Protein AF-M2W306-F1 (afdb_monomer)

Sequence (276 aa):
MESARVFVGLKPPEAVSQLIVRYQKNLQEAILDRGSSINLLGGKQSSFVRWTAQDSLHLTLHFIGSVSREVLDSLRWKFREKVYQIKPFKVTLGSMGFLPKNRKNMRVVYLSVLDPEKNLDSLAARIRSCVLEQFGLANESAVVVDSDISSSAVSQADIKQSEVLPSLDQQTALSERKQENVSFYETLDKLKKSHPFLKGSDSPFLPHITLGRLERTAKREERDYLASVISKTSLLNEPSLHIGNTIEWEVKSFVFYESVQEDGHSQYKILEEFYF

Secondary structure (DSSP, 8-state):
--EEEEEEEEPPPHHHHHHHHHHHHHHHHHHHHHHTTT-SS------SEEEPPGGG--EEEEEEEEEEHHHHHHHHHHHHHHHTTPPPEEEEEEEEEEESSSGGG--EEEEEEE-TT-HHHHHHHHHHHHHHHHTT---TT--------------S-------PPP---HHHHHHHHHHHHHHHHHHHHHHHHH-TTB---SSPP--EEEEEEE-TT--HHHHHHHHHHHHHHHHS--TTT---S--EEEE-EEEEEEEEEETTEEEEEEEEEEE-

Mean predicted aligned error: 12.02 Å

Foldseek 3Di:
DDKFFKFKWFQDPLVVLVLLVLLLVVLVCVLVVVCVVVPPDDDDPDDLKDFQDSQRWTWTLFGFFIDDPVLVVQLVVLLQVLLPPQDKDKKFWAAWDFPPNPLQPTWFIWIFIDDPPCSSVVVSLSSLQSSCVSLVRHDPPPPPPPPDPDDDDDDDDDDDDDDDDDDPPVVVVVVVSVVSVVVSLVSVVVVCVVVVRTDDDPDDDTGIITGITGHPPDDSCSSVVSNVSSVCLRVPPPVSNDSPRPDMDIGFWMFMWTFDQDPNDTDTDTPDIHGD

InterPro domains:
  IPR004175 RNA 2',3'-cyclic phosphodiesterase [MF_01940] (4-276)
  IPR004175 RNA 2',3'-cyclic phosphodiesterase [PTHR35561] (3-139)
  IPR009097 Cyclic phosphodiesterase [SSF55144] (5-133)
  IPR009097 Cyclic phosphodiesterase [SSF55144] (198-276)
  IPR014051 Phosphoesterase, HXTX [PF02834] (46-110)

Structure (mmCIF, N/CA/C/O backbone):
data_AF-M2W306-F1
#
_entry.id   AF-M2W306-F1
#
loop_
_atom_site.group_PDB
_atom_site.id
_atom_site.type_symbol
_atom_site.label_atom_id
_atom_site.label_alt_id
_atom_site.label_comp_id
_atom_site.label_asym_id
_atom_site.label_entity_id
_atom_site.label_seq_id
_atom_site.pdbx_PDB_ins_code
_atom_site.Cartn_x
_atom_site.Cartn_y
_atom_site.Cartn_z
_atom_site.occupancy
_atom_site.B_iso_or_equiv
_atom_site.auth_seq_id
_atom_site.auth_comp_id
_atom_site.auth_asym_id
_atom_site.auth_atom_id
_atom_site.pdbx_PDB_model_num
ATOM 1 N N . MET A 1 1 ? -7.239 -23.394 15.950 1.00 59.16 1 MET A N 1
ATOM 2 C CA . MET A 1 1 ? -8.097 -22.215 15.713 1.00 59.16 1 MET A CA 1
ATOM 3 C C . MET A 1 1 ? -7.823 -21.705 14.319 1.00 59.16 1 MET A C 1
ATOM 5 O O . MET A 1 1 ? -6.672 -21.726 13.897 1.00 59.16 1 MET A O 1
ATOM 9 N N . GLU A 1 2 ? -8.868 -21.315 13.602 1.00 80.12 2 GLU A N 1
ATOM 10 C CA . GLU A 1 2 ? -8.725 -20.689 12.293 1.00 80.12 2 GLU A CA 1
ATOM 11 C C . GLU A 1 2 ? -8.007 -19.339 12.451 1.00 80.12 2 GLU A C 1
ATOM 13 O O . GLU A 1 2 ? -8.300 -18.581 13.377 1.00 80.12 2 GLU A O 1
ATOM 18 N N . SER A 1 3 ? -7.029 -19.061 11.588 1.00 85.62 3 SER A N 1
ATOM 19 C CA . SER A 1 3 ? -6.250 -17.821 11.634 1.00 85.62 3 SER A CA 1
ATOM 20 C C . SER A 1 3 ? -6.252 -17.147 10.272 1.00 85.62 3 SER A C 1
ATOM 22 O O . SER A 1 3 ? -6.135 -17.823 9.251 1.00 85.62 3 SER A O 1
ATOM 24 N N . ALA A 1 4 ? -6.354 -15.823 10.267 1.00 89.44 4 ALA A N 1
ATOM 25 C CA . ALA A 1 4 ? -6.386 -15.004 9.066 1.00 89.44 4 ALA A CA 1
ATOM 26 C C . ALA A 1 4 ? -5.149 -14.114 9.006 1.00 89.44 4 ALA A C 1
ATOM 28 O O . ALA A 1 4 ? -4.786 -13.469 9.992 1.00 89.44 4 ALA A O 1
ATOM 29 N N . ARG A 1 5 ? -4.503 -14.048 7.839 1.00 93.06 5 ARG A N 1
ATOM 30 C CA . ARG A 1 5 ? -3.389 -13.124 7.600 1.00 93.06 5 ARG A CA 1
ATOM 31 C C . ARG A 1 5 ? -3.951 -11.779 7.191 1.00 93.06 5 ARG A C 1
ATOM 33 O O . ARG A 1 5 ? -4.478 -11.668 6.092 1.00 93.06 5 ARG A O 1
ATOM 40 N N . VAL A 1 6 ? -3.815 -10.761 8.028 1.00 95.38 6 VAL A N 1
ATOM 41 C CA . VAL A 1 6 ? -4.508 -9.488 7.810 1.00 95.38 6 VAL A CA 1
ATOM 42 C C . VAL A 1 6 ? -3.590 -8.276 7.808 1.00 95.38 6 VAL A C 1
ATOM 44 O O . VAL A 1 6 ? -2.475 -8.288 8.345 1.00 95.38 6 VAL A O 1
ATOM 47 N N . PHE A 1 7 ? -4.061 -7.223 7.148 1.00 95.75 7 PHE A N 1
ATOM 48 C CA . PHE A 1 7 ? -3.394 -5.930 7.057 1.00 95.75 7 PHE A CA 1
ATOM 49 C C . PHE A 1 7 ? -4.411 -4.820 6.793 1.00 95.75 7 PHE A C 1
ATOM 51 O O . PHE A 1 7 ? -5.518 -5.078 6.325 1.00 95.75 7 PHE A O 1
ATOM 58 N N . VAL A 1 8 ? -4.016 -3.581 7.069 1.00 96.62 8 VAL A N 1
ATOM 59 C CA . VAL A 1 8 ? -4.808 -2.385 6.765 1.00 96.62 8 VAL A CA 1
ATOM 60 C C . VAL A 1 8 ? -4.142 -1.626 5.625 1.00 96.62 8 VAL A C 1
ATOM 62 O O . VAL A 1 8 ? -2.914 -1.474 5.605 1.00 96.62 8 VAL A O 1
ATOM 65 N N . GLY A 1 9 ? -4.932 -1.149 4.667 1.00 97.12 9 GLY A N 1
ATOM 66 C CA . GLY A 1 9 ? -4.428 -0.387 3.531 1.00 97.12 9 GLY A CA 1
ATOM 67 C C . GLY A 1 9 ? -5.462 0.536 2.900 1.00 97.12 9 GLY A C 1
ATOM 68 O O . GLY A 1 9 ? -6.640 0.494 3.232 1.00 97.12 9 GLY A O 1
ATOM 69 N N . LEU A 1 10 ? -5.004 1.363 1.967 1.00 97.19 10 LEU A N 1
ATOM 70 C CA . LEU A 1 10 ? -5.832 2.255 1.163 1.00 97.19 10 LEU A CA 1
ATOM 71 C C . LEU A 1 10 ? -6.015 1.664 -0.228 1.00 97.19 10 LEU A C 1
ATOM 73 O O . LEU A 1 10 ? -5.031 1.272 -0.865 1.00 97.19 10 LEU A O 1
ATOM 77 N N . LYS A 1 11 ? -7.260 1.629 -0.703 1.00 95.44 11 LYS A N 1
ATOM 78 C CA . LYS A 1 11 ? -7.576 1.287 -2.090 1.00 95.44 11 LYS A CA 1
ATOM 79 C C . LYS A 1 11 ? -7.585 2.572 -2.926 1.00 95.44 11 LYS A C 1
ATOM 81 O O . LYS A 1 11 ? -8.345 3.481 -2.597 1.00 95.44 11 LYS A O 1
ATOM 86 N N . PRO A 1 12 ? -6.765 2.691 -3.985 1.00 94.62 12 PRO A N 1
ATOM 87 C CA . PRO A 1 12 ? -6.881 3.810 -4.908 1.00 94.62 12 PRO A CA 1
ATOM 88 C C . PRO A 1 12 ? -8.242 3.773 -5.623 1.00 94.62 12 PRO A C 1
ATOM 90 O O . PRO A 1 12 ? -8.739 2.679 -5.918 1.00 94.62 12 PRO A O 1
ATOM 93 N N . PRO A 1 13 ? -8.834 4.932 -5.959 1.00 95.56 13 PRO A N 1
ATOM 94 C CA . PRO A 1 13 ? -10.026 4.981 -6.797 1.00 95.56 13 PRO A CA 1
ATOM 95 C C . PRO A 1 13 ? -9.811 4.247 -8.122 1.00 95.56 13 PRO A C 1
ATOM 97 O O . PRO A 1 13 ? -8.693 4.195 -8.635 1.00 95.56 13 PRO A O 1
ATOM 100 N N . GLU A 1 14 ? -10.889 3.736 -8.712 1.00 95.06 14 GLU A N 1
ATOM 101 C CA . GLU A 1 14 ? -10.833 2.943 -9.948 1.00 95.06 14 GLU A CA 1
ATOM 102 C C . GLU A 1 14 ? -10.067 3.655 -11.076 1.00 95.06 14 GLU A C 1
ATOM 104 O O . GLU A 1 14 ? -9.185 3.066 -11.696 1.00 95.06 14 GLU A O 1
ATOM 109 N N . ALA A 1 15 ? -10.303 4.957 -11.269 1.00 92.50 15 ALA A N 1
ATOM 110 C CA . ALA A 1 15 ? -9.581 5.756 -12.260 1.00 92.50 15 ALA A CA 1
ATOM 111 C C . ALA A 1 15 ? -8.059 5.784 -12.011 1.00 92.50 15 ALA A C 1
ATOM 113 O O . ALA A 1 15 ? -7.270 5.665 -12.946 1.00 92.50 15 ALA A O 1
ATOM 114 N N . VAL A 1 16 ? -7.632 5.888 -10.748 1.00 92.44 16 VAL A N 1
ATOM 115 C CA . VAL A 1 16 ? -6.210 5.868 -10.372 1.00 92.44 16 VAL A CA 1
ATOM 116 C C . VAL A 1 16 ? -5.626 4.471 -10.589 1.00 92.44 16 VAL A C 1
ATOM 118 O O . VAL A 1 16 ? -4.539 4.340 -11.148 1.00 92.44 16 VAL A O 1
ATOM 121 N N . SER A 1 17 ? -6.361 3.421 -10.221 1.00 94.31 17 SER A N 1
ATOM 122 C CA . SER A 1 17 ? -5.961 2.027 -10.441 1.00 94.31 17 SER A CA 1
ATOM 123 C C . SER A 1 17 ? -5.765 1.712 -11.929 1.00 94.31 17 SER A C 1
ATOM 125 O O . SER A 1 17 ? -4.737 1.150 -12.304 1.00 94.31 17 SER A O 1
ATOM 127 N N . GLN A 1 18 ? -6.681 2.147 -12.800 1.00 92.44 18 GLN A N 1
ATOM 128 C CA . GLN A 1 18 ? -6.559 1.983 -14.254 1.00 92.44 18 GLN A CA 1
ATOM 129 C C . GLN A 1 18 ? -5.343 2.722 -14.826 1.00 92.44 18 GLN A C 1
ATOM 131 O O . GLN A 1 18 ? -4.632 2.185 -15.682 1.00 92.44 18 GLN A O 1
ATOM 136 N N . LEU A 1 19 ? -5.064 3.933 -14.332 1.00 90.06 19 LEU A N 1
ATOM 137 C CA . LEU A 1 19 ? -3.860 4.675 -14.709 1.00 90.06 19 LEU A CA 1
ATOM 138 C C . LEU A 1 19 ? -2.605 3.899 -14.306 1.00 90.06 19 LEU A C 1
ATOM 140 O O . LEU A 1 19 ? -1.735 3.683 -15.147 1.00 90.06 19 LEU A O 1
ATOM 144 N N . ILE A 1 20 ? -2.531 3.404 -13.067 1.00 91.19 20 ILE A N 1
ATOM 145 C CA . ILE A 1 20 ? -1.407 2.586 -12.590 1.00 91.19 20 ILE A CA 1
ATOM 146 C C . ILE A 1 20 ? -1.208 1.344 -13.472 1.00 91.19 20 ILE A C 1
ATOM 148 O O . ILE A 1 20 ? -0.076 1.046 -13.855 1.00 91.19 20 ILE A O 1
ATOM 152 N N . VAL A 1 21 ? -2.285 0.652 -13.856 1.00 90.75 21 VAL A N 1
ATOM 153 C CA . VAL A 1 21 ? -2.214 -0.505 -14.766 1.00 90.75 21 VAL A CA 1
ATOM 154 C C . VAL A 1 21 ? -1.670 -0.114 -16.138 1.00 90.75 21 VAL A C 1
ATOM 156 O O . VAL A 1 21 ? -0.857 -0.839 -16.714 1.00 90.75 21 VAL A O 1
ATOM 159 N N . ARG A 1 22 ? -2.054 1.050 -16.669 1.00 86.81 22 ARG A N 1
ATOM 160 C CA . ARG A 1 22 ? -1.475 1.576 -17.912 1.00 86.81 22 ARG A CA 1
ATOM 161 C C . ARG A 1 22 ? 0.029 1.829 -17.769 1.00 86.81 22 ARG A C 1
ATOM 163 O O . ARG A 1 22 ? 0.787 1.441 -18.653 1.00 86.81 22 ARG A O 1
ATOM 170 N N . TYR A 1 23 ? 0.475 2.386 -16.643 1.00 83.88 23 TYR A N 1
ATOM 171 C CA . TYR A 1 23 ? 1.906 2.548 -16.359 1.00 83.88 23 TYR A CA 1
ATOM 172 C C . TYR A 1 23 ? 2.644 1.211 -16.249 1.00 83.88 23 TYR A C 1
ATOM 174 O O . TYR A 1 23 ? 3.754 1.089 -16.767 1.00 83.88 23 TYR A O 1
ATOM 182 N N . GLN A 1 24 ? 2.036 0.190 -15.632 1.00 87.25 24 GLN A N 1
ATOM 183 C CA . GLN A 1 24 ? 2.603 -1.162 -15.607 1.00 87.25 24 GLN A CA 1
ATOM 184 C C . GLN A 1 24 ? 2.788 -1.713 -17.027 1.00 87.25 24 GLN A C 1
ATOM 186 O O . GLN A 1 24 ? 3.843 -2.275 -17.306 1.00 87.25 24 GLN A O 1
ATOM 191 N N . LYS A 1 25 ? 1.808 -1.532 -17.925 1.00 85.81 25 LYS A N 1
ATOM 192 C CA . LYS A 1 25 ? 1.905 -1.970 -19.331 1.00 85.81 25 LYS A CA 1
ATOM 193 C C . LYS A 1 25 ? 3.046 -1.271 -20.072 1.00 85.81 25 LYS A C 1
ATOM 195 O O . LYS A 1 25 ? 3.887 -1.950 -20.647 1.00 85.81 25 LYS A O 1
ATOM 200 N N . ASN A 1 26 ? 3.151 0.053 -19.961 1.00 81.94 26 ASN A N 1
ATOM 201 C CA . ASN A 1 26 ? 4.238 0.810 -20.594 1.00 81.94 26 ASN A CA 1
ATOM 202 C C . ASN A 1 26 ? 5.619 0.367 -20.073 1.00 81.94 26 ASN A C 1
ATOM 204 O O . ASN A 1 26 ? 6.580 0.263 -20.832 1.00 81.94 26 ASN A O 1
ATOM 208 N N . LEU A 1 27 ? 5.727 0.072 -18.773 1.00 81.88 27 LEU A N 1
ATOM 209 C CA . LEU A 1 27 ? 6.962 -0.442 -18.184 1.00 81.88 27 LEU A CA 1
ATOM 210 C C . LEU A 1 27 ? 7.276 -1.868 -18.661 1.00 81.88 27 LEU A C 1
ATOM 212 O O . LEU A 1 27 ? 8.435 -2.174 -18.930 1.00 81.88 27 LEU A O 1
ATOM 216 N N . GLN A 1 28 ? 6.266 -2.731 -18.790 1.00 84.56 28 GLN A N 1
ATOM 217 C CA . GLN A 1 28 ? 6.419 -4.068 -19.371 1.00 84.56 28 GLN A CA 1
ATOM 218 C C . GLN A 1 28 ? 6.941 -3.988 -20.804 1.00 84.56 28 GLN A C 1
ATOM 220 O O . GLN A 1 28 ? 7.925 -4.647 -21.124 1.00 84.56 28 GLN A O 1
ATOM 225 N N . GLU A 1 29 ? 6.345 -3.139 -21.638 1.00 80.88 29 GLU A N 1
ATOM 226 C CA . GLU A 1 29 ? 6.787 -2.911 -23.016 1.00 80.88 29 GLU A CA 1
ATOM 227 C C . GLU A 1 29 ? 8.228 -2.395 -23.067 1.00 80.88 29 GLU A C 1
ATOM 229 O O . GLU A 1 29 ? 9.047 -2.952 -23.793 1.00 80.88 29 GLU A O 1
ATOM 234 N N . ALA A 1 30 ? 8.587 -1.419 -22.226 1.00 78.06 30 ALA A N 1
ATOM 235 C CA . ALA A 1 30 ? 9.952 -0.894 -22.156 1.00 78.06 30 ALA A CA 1
ATOM 236 C C . ALA A 1 30 ? 10.991 -1.957 -21.746 1.00 78.06 30 ALA A C 1
ATOM 238 O O . ALA A 1 30 ? 12.138 -1.898 -22.195 1.00 78.06 30 ALA A O 1
ATOM 239 N N . ILE A 1 31 ? 10.599 -2.922 -20.904 1.00 78.75 31 ILE A N 1
ATOM 240 C CA . ILE A 1 31 ? 11.439 -4.063 -20.514 1.00 78.75 31 ILE A CA 1
ATOM 241 C C . ILE A 1 31 ? 11.583 -5.060 -21.676 1.00 78.75 31 ILE A C 1
ATOM 243 O O . ILE A 1 31 ? 12.669 -5.603 -21.881 1.00 78.75 31 ILE A O 1
ATOM 247 N N . LEU A 1 32 ? 10.507 -5.301 -22.433 1.00 72.56 32 LEU A N 1
ATOM 248 C CA . LEU A 1 32 ? 10.485 -6.247 -23.553 1.00 72.56 32 LEU A CA 1
ATOM 249 C C . LEU A 1 32 ? 11.245 -5.723 -24.779 1.00 72.56 32 LEU A C 1
ATOM 251 O O . LEU A 1 32 ? 12.070 -6.448 -25.333 1.00 72.56 32 LEU A O 1
ATOM 255 N N . ASP A 1 33 ? 11.024 -4.464 -25.163 1.00 65.25 33 ASP A N 1
ATOM 256 C CA . ASP A 1 33 ? 11.550 -3.845 -26.389 1.00 65.25 33 ASP A CA 1
ATOM 257 C C . ASP A 1 33 ? 13.089 -3.856 -26.451 1.00 65.25 33 ASP A C 1
ATOM 259 O O . ASP A 1 33 ? 13.688 -4.090 -27.500 1.00 65.25 33 ASP A O 1
ATOM 263 N N . ARG A 1 34 ? 13.770 -3.726 -25.302 1.00 55.91 34 ARG A N 1
ATOM 264 C CA . ARG A 1 34 ? 15.246 -3.795 -25.234 1.00 55.91 34 ARG A CA 1
ATOM 265 C C . ARG A 1 34 ? 15.791 -5.100 -24.646 1.00 55.91 34 ARG A C 1
ATOM 267 O O . ARG A 1 34 ? 17.008 -5.285 -24.618 1.00 55.91 34 ARG A O 1
ATOM 274 N N . GLY A 1 35 ? 14.918 -6.014 -24.217 1.00 49.25 35 GLY A N 1
ATOM 275 C CA . GLY A 1 35 ? 15.268 -7.390 -23.844 1.00 49.25 35 GLY A CA 1
ATOM 276 C C . GLY A 1 35 ? 15.627 -8.272 -25.048 1.00 49.25 35 GLY A C 1
ATOM 277 O O . GLY A 1 35 ? 16.232 -9.332 -24.879 1.00 49.25 35 GLY A O 1
ATOM 278 N N . SER A 1 36 ? 15.338 -7.809 -26.269 1.00 44.16 36 SER A N 1
ATOM 279 C CA . SER A 1 36 ? 15.679 -8.477 -27.534 1.00 44.16 36 SER A CA 1
ATOM 280 C C . SER A 1 36 ? 17.187 -8.660 -27.775 1.00 44.16 36 SER A C 1
ATOM 282 O O . SER A 1 36 ? 17.561 -9.487 -28.598 1.00 44.16 36 SER A O 1
ATOM 284 N N . SER A 1 37 ? 18.067 -7.987 -27.021 1.00 43.06 37 SER A N 1
ATOM 285 C CA . SER A 1 37 ? 19.516 -8.273 -27.048 1.00 43.06 37 SER A CA 1
ATOM 286 C C . SER A 1 37 ? 19.965 -9.342 -26.038 1.00 43.06 37 SER A C 1
ATOM 288 O O . SER A 1 37 ? 21.110 -9.781 -26.095 1.00 43.06 37 SER A O 1
ATOM 290 N N . ILE A 1 38 ? 19.097 -9.780 -25.116 1.00 46.81 38 ILE A N 1
ATOM 291 C CA . ILE A 1 38 ? 19.399 -10.832 -24.122 1.00 46.81 38 ILE A CA 1
ATOM 292 C C . ILE A 1 38 ? 18.830 -12.202 -24.549 1.00 46.81 38 ILE A C 1
ATOM 294 O O . ILE A 1 38 ? 19.278 -13.234 -24.053 1.00 46.81 38 ILE A O 1
ATOM 298 N N . ASN A 1 39 ? 17.927 -12.247 -25.536 1.00 40.44 39 ASN A N 1
ATOM 299 C CA . ASN A 1 39 ? 17.319 -13.480 -26.048 1.00 40.44 39 ASN A CA 1
ATOM 300 C C . ASN A 1 39 ? 17.802 -13.850 -27.462 1.00 40.44 39 ASN A C 1
ATOM 302 O O . ASN A 1 39 ? 17.018 -13.892 -28.404 1.00 40.44 39 ASN A O 1
ATOM 306 N N . LEU A 1 40 ? 19.085 -14.202 -27.599 1.00 37.97 40 LEU A N 1
ATOM 307 C CA . LEU A 1 40 ? 19.573 -14.966 -28.762 1.00 37.97 40 LEU A CA 1
ATOM 308 C C . LEU A 1 40 ? 19.506 -16.492 -28.563 1.00 37.97 40 LEU A C 1
ATOM 310 O O . LEU A 1 40 ? 19.936 -17.237 -29.436 1.00 37.97 40 LEU A O 1
ATOM 314 N N . LEU A 1 41 ? 18.951 -16.989 -27.450 1.00 35.59 41 LEU A N 1
ATOM 315 C CA . LEU A 1 41 ? 18.816 -18.429 -27.193 1.00 35.59 41 LEU A CA 1
ATOM 316 C C . LEU A 1 41 ? 17.459 -18.771 -26.548 1.00 35.59 41 LEU A C 1
ATOM 318 O O . LEU A 1 41 ? 17.359 -18.973 -25.344 1.00 35.59 41 LEU A O 1
ATOM 322 N N . GLY A 1 42 ? 16.409 -18.826 -27.376 1.00 36.00 42 GLY A N 1
ATOM 323 C CA . GLY A 1 42 ? 15.327 -19.826 -27.307 1.00 36.00 42 GLY A CA 1
ATOM 324 C C . GLY A 1 42 ? 14.654 -20.157 -25.964 1.00 36.00 42 GLY A C 1
ATOM 325 O O . GLY A 1 42 ? 14.348 -21.324 -25.733 1.00 36.00 42 GLY A O 1
ATOM 326 N N . GLY A 1 43 ? 14.390 -19.183 -25.089 1.00 32.91 43 GLY A N 1
ATOM 327 C CA . GLY A 1 43 ? 13.687 -19.398 -23.819 1.00 32.91 43 GLY A CA 1
ATOM 328 C C . GLY A 1 43 ? 12.348 -18.662 -23.747 1.00 32.91 43 GLY A C 1
ATOM 329 O O . GLY A 1 43 ? 12.270 -17.473 -24.034 1.00 32.91 43 GLY A O 1
ATOM 330 N N . LYS A 1 44 ? 11.292 -19.374 -23.341 1.00 38.03 44 LYS A N 1
ATOM 331 C CA . LYS A 1 44 ? 9.956 -18.861 -22.983 1.00 38.03 44 LYS A CA 1
ATOM 332 C C . LYS A 1 44 ? 10.088 -17.544 -22.191 1.00 38.03 44 LYS A C 1
ATOM 334 O O . LYS A 1 44 ? 10.754 -17.541 -21.161 1.00 38.03 44 LYS A O 1
ATOM 339 N N . GLN A 1 45 ? 9.477 -16.452 -22.665 1.00 46.84 45 GLN A N 1
ATOM 340 C CA . GLN A 1 45 ? 9.465 -15.137 -22.001 1.00 46.84 45 GLN A CA 1
ATOM 341 C C . GLN A 1 45 ? 8.852 -15.251 -20.592 1.00 46.84 45 GLN A C 1
ATOM 343 O O . GLN A 1 45 ? 7.648 -15.078 -20.413 1.00 46.84 45 GLN A O 1
ATOM 348 N N . SER A 1 46 ? 9.653 -15.584 -19.579 1.00 49.75 46 SER A N 1
ATOM 349 C CA . SER A 1 46 ? 9.248 -15.444 -18.184 1.00 49.75 46 SER A CA 1
ATOM 350 C C . SER A 1 46 ? 9.556 -14.013 -17.772 1.00 49.75 46 SER A C 1
ATOM 352 O O . S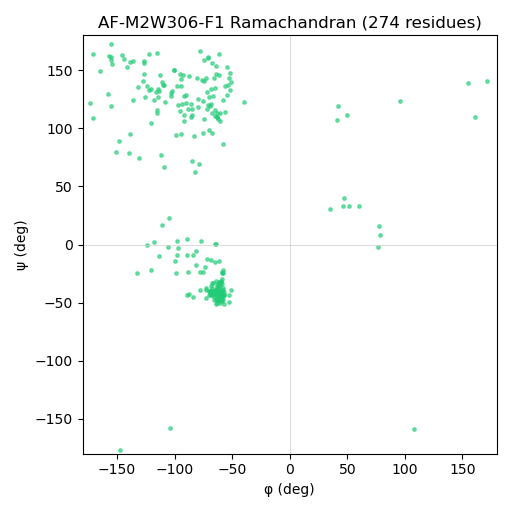ER A 1 46 ? 10.728 -13.648 -17.659 1.00 49.75 46 SER A O 1
ATOM 354 N N . SER A 1 47 ? 8.537 -13.180 -17.556 1.00 71.56 47 SER A N 1
ATOM 355 C CA . SER A 1 47 ? 8.780 -11.876 -16.949 1.00 71.56 47 SER A CA 1
ATOM 356 C C . SER A 1 47 ? 9.322 -12.110 -15.537 1.00 71.56 47 SER A C 1
ATOM 358 O O . SER A 1 47 ? 8.613 -12.589 -14.659 1.00 71.56 47 SER A O 1
ATOM 360 N N . PHE A 1 48 ? 10.583 -11.754 -15.292 1.00 86.00 48 PHE A N 1
ATOM 361 C CA . PHE A 1 48 ? 11.225 -11.829 -13.970 1.00 86.00 48 PHE A CA 1
ATOM 362 C C . PHE A 1 48 ? 10.581 -10.890 -12.926 1.00 86.00 48 PHE A C 1
ATOM 364 O O . PHE A 1 48 ? 11.021 -10.826 -11.776 1.00 86.00 48 PHE A O 1
ATOM 371 N N . VAL A 1 49 ? 9.540 -10.155 -13.330 1.00 88.81 49 VAL A N 1
ATOM 372 C CA . VAL A 1 49 ? 8.646 -9.350 -12.502 1.00 88.81 49 VAL A CA 1
ATOM 373 C C . VAL A 1 49 ? 7.243 -9.949 -12.565 1.00 88.81 49 VAL A C 1
ATOM 375 O O . VAL A 1 49 ? 6.668 -10.095 -13.643 1.00 88.81 49 VAL A O 1
ATOM 378 N N . ARG A 1 50 ? 6.667 -10.219 -11.397 1.00 89.25 50 ARG A N 1
ATOM 379 C CA . ARG A 1 50 ? 5.250 -10.512 -11.206 1.00 89.25 50 ARG A CA 1
ATOM 380 C C . ARG A 1 50 ? 4.503 -9.218 -10.909 1.00 89.25 50 ARG A C 1
ATOM 382 O O . ARG A 1 50 ? 4.689 -8.623 -9.843 1.00 89.25 50 ARG A O 1
ATOM 389 N N . TRP A 1 51 ? 3.666 -8.782 -11.840 1.00 91.44 51 TRP A N 1
ATOM 390 C CA . TRP A 1 51 ? 2.898 -7.544 -11.712 1.00 91.44 51 TRP A CA 1
ATOM 391 C C . TRP A 1 51 ? 1.712 -7.708 -10.764 1.00 91.44 51 TRP A C 1
ATOM 393 O O . TRP A 1 51 ? 1.072 -8.759 -10.714 1.00 91.44 51 TRP A O 1
ATOM 403 N N . THR A 1 52 ? 1.442 -6.669 -9.981 1.00 92.00 52 THR A N 1
ATOM 404 C CA . THR A 1 52 ? 0.265 -6.601 -9.115 1.00 92.00 52 THR A CA 1
ATOM 405 C C . THR A 1 52 ? -0.978 -6.447 -9.988 1.00 92.00 52 THR A C 1
ATOM 407 O O . THR A 1 52 ? -1.024 -5.535 -10.811 1.00 92.00 52 THR A O 1
ATOM 410 N N . ALA A 1 53 ? -1.972 -7.319 -9.808 1.00 91.12 53 ALA A N 1
ATOM 411 C CA . ALA A 1 53 ? -3.267 -7.195 -10.474 1.00 91.12 53 ALA A CA 1
ATOM 412 C C . ALA A 1 53 ? -4.000 -5.921 -10.026 1.00 91.12 53 ALA A C 1
ATOM 414 O O . ALA A 1 53 ? -3.799 -5.468 -8.899 1.00 91.12 53 ALA A O 1
ATOM 415 N N . GLN A 1 54 ? -4.876 -5.383 -10.878 1.00 92.12 54 GLN A N 1
ATOM 416 C CA . GLN A 1 54 ? -5.607 -4.139 -10.612 1.00 92.12 54 GLN A CA 1
ATOM 417 C C . GLN A 1 54 ? -6.342 -4.169 -9.265 1.00 92.12 54 GLN A C 1
ATOM 419 O O . GLN A 1 54 ? -6.135 -3.291 -8.432 1.00 92.12 54 GLN A O 1
ATOM 424 N N . ASP A 1 55 ? -7.104 -5.233 -9.006 1.00 90.31 55 ASP A N 1
ATOM 425 C CA . ASP A 1 55 ? -7.885 -5.391 -7.769 1.00 90.31 55 ASP A CA 1
ATOM 426 C C . ASP A 1 55 ? -7.017 -5.594 -6.521 1.00 90.31 55 ASP A C 1
ATOM 428 O O . ASP A 1 55 ? -7.489 -5.486 -5.392 1.00 90.31 55 ASP A O 1
ATOM 432 N N . SER A 1 56 ? -5.730 -5.882 -6.718 1.00 92.12 56 SER A N 1
ATOM 433 C CA . SER A 1 56 ? -4.743 -6.024 -5.650 1.00 92.12 56 SER A CA 1
ATOM 434 C C . SER A 1 56 ? -3.925 -4.753 -5.411 1.00 92.12 56 SER A C 1
ATOM 436 O O . SER A 1 56 ? -3.078 -4.755 -4.511 1.00 92.12 56 SER A O 1
ATOM 438 N N . LEU A 1 57 ? -4.126 -3.686 -6.193 1.00 94.69 57 LEU A N 1
ATOM 439 C CA . LEU A 1 57 ? -3.442 -2.411 -5.989 1.00 94.69 57 LEU A CA 1
ATOM 440 C C . LEU A 1 57 ? -3.926 -1.764 -4.692 1.00 94.69 57 LEU A C 1
ATOM 442 O O . LEU A 1 57 ? -5.104 -1.475 -4.506 1.00 94.69 57 LEU A O 1
ATOM 446 N N . HIS A 1 58 ? -2.984 -1.526 -3.788 1.00 96.88 58 HIS A N 1
ATOM 447 C CA . HIS A 1 58 ? -3.235 -0.854 -2.524 1.00 96.88 58 HIS A CA 1
ATOM 448 C C . HIS A 1 58 ? -1.954 -0.196 -2.010 1.00 96.88 58 HIS A C 1
ATOM 450 O O . HIS A 1 58 ? -0.840 -0.607 -2.355 1.00 96.88 58 HIS A O 1
ATOM 456 N N . LEU A 1 59 ? -2.126 0.793 -1.138 1.00 96.81 59 LEU A N 1
ATOM 457 C CA . LEU A 1 59 ? -1.076 1.298 -0.261 1.00 96.81 59 LEU A CA 1
ATOM 458 C C . LEU A 1 59 ? -1.239 0.633 1.104 1.00 96.81 59 LEU A C 1
ATOM 460 O O . LEU A 1 59 ? -2.284 0.763 1.734 1.00 96.81 59 LEU A O 1
ATOM 464 N N . THR A 1 60 ? -0.235 -0.103 1.575 1.00 96.12 60 THR A N 1
ATOM 465 C CA . THR A 1 60 ? -0.307 -0.744 2.897 1.00 96.12 60 THR A CA 1
ATOM 466 C C . THR A 1 60 ? -0.008 0.273 3.996 1.00 96.12 60 THR A C 1
ATOM 468 O O . THR A 1 60 ? 1.069 0.855 3.986 1.00 96.12 60 THR A O 1
ATOM 471 N N . LEU A 1 61 ? -0.904 0.438 4.972 1.00 94.50 61 LEU A N 1
ATOM 472 C CA . LEU A 1 61 ? -0.684 1.279 6.158 1.00 94.50 61 LEU A CA 1
ATOM 473 C C . LEU A 1 61 ? -0.005 0.491 7.283 1.00 94.50 61 LEU A C 1
ATOM 475 O O . LEU A 1 61 ? 0.929 0.979 7.923 1.00 94.50 61 LEU A O 1
ATOM 479 N N . HIS A 1 62 ? -0.451 -0.748 7.513 1.00 92.38 62 HIS A N 1
ATOM 480 C CA . HIS A 1 62 ? 0.140 -1.623 8.520 1.00 92.38 62 HIS A CA 1
ATOM 481 C C . HIS A 1 62 ? -0.142 -3.107 8.236 1.00 92.38 62 HIS A C 1
ATOM 483 O O . HIS A 1 62 ? -1.290 -3.503 8.033 1.00 92.38 62 HIS A O 1
ATOM 489 N N . PHE A 1 63 ? 0.901 -3.943 8.249 1.00 91.75 63 PHE A N 1
ATOM 490 C CA . PHE A 1 63 ? 0.756 -5.403 8.245 1.00 91.75 63 PHE A CA 1
ATOM 491 C C . PHE A 1 63 ? 0.577 -5.893 9.677 1.00 91.75 63 PHE A C 1
ATOM 493 O O . PHE A 1 63 ? 1.491 -5.713 10.469 1.00 91.75 63 PHE A O 1
ATOM 500 N N . ILE A 1 64 ? -0.537 -6.560 9.983 1.00 92.19 64 ILE A N 1
ATOM 501 C CA . ILE A 1 64 ? -0.801 -7.079 11.333 1.00 92.19 64 ILE A CA 1
ATOM 502 C C . ILE A 1 64 ? -0.229 -8.490 11.474 1.00 92.19 64 ILE A C 1
ATOM 504 O O . ILE A 1 64 ? 0.449 -8.781 12.449 1.00 92.19 64 ILE A O 1
ATOM 508 N N . GLY A 1 65 ? -0.421 -9.353 10.472 1.00 89.56 65 GLY A N 1
ATOM 509 C CA . GLY A 1 65 ? 0.049 -10.742 10.506 1.00 89.56 65 GLY A CA 1
ATOM 510 C C . GLY A 1 65 ? -1.087 -11.748 10.666 1.00 89.56 65 GLY A C 1
ATOM 511 O O . GLY A 1 65 ? -2.218 -11.454 10.290 1.00 89.56 65 GLY A O 1
ATOM 512 N N . SER A 1 66 ? -0.774 -12.955 11.143 1.00 91.75 66 SER A N 1
ATOM 513 C CA . SER A 1 66 ? -1.778 -14.011 11.342 1.00 91.75 66 SER A CA 1
ATOM 514 C C . SER A 1 66 ? -2.464 -13.843 12.692 1.00 91.75 66 SER A C 1
ATOM 516 O O . SER A 1 66 ? -1.798 -13.983 13.708 1.00 91.75 66 SER A O 1
ATOM 518 N N . VAL A 1 67 ? -3.769 -13.594 12.724 1.00 91.06 67 VAL A N 1
ATOM 519 C CA . VAL A 1 67 ? -4.535 -13.439 13.974 1.00 91.06 67 VAL A CA 1
ATOM 520 C C . VAL A 1 67 ? -5.740 -14.381 14.000 1.00 91.06 67 VAL A C 1
ATOM 522 O O . VAL A 1 67 ? -6.177 -14.845 12.945 1.00 91.06 67 VAL A O 1
ATOM 525 N N . SER A 1 68 ? -6.263 -14.697 15.187 1.00 91.44 68 SER A N 1
ATOM 526 C CA . SER A 1 68 ? -7.488 -15.501 15.313 1.00 91.44 68 SER A CA 1
ATOM 527 C C . SER A 1 68 ? -8.722 -14.703 14.877 1.00 91.44 68 SER A C 1
ATOM 529 O O . SER A 1 68 ? -8.677 -13.472 14.809 1.00 91.44 68 SER A O 1
ATOM 531 N N . ARG A 1 69 ? -9.834 -15.388 14.580 1.00 89.50 69 ARG A N 1
ATOM 532 C CA . ARG A 1 69 ? -11.084 -14.729 14.161 1.00 89.50 69 ARG A CA 1
ATOM 533 C C . ARG A 1 69 ? -11.638 -13.797 15.249 1.00 89.50 69 ARG A C 1
ATOM 535 O O . ARG A 1 69 ? -12.075 -12.701 14.926 1.00 89.50 69 ARG A O 1
ATOM 542 N N . GLU A 1 70 ? -11.490 -14.153 16.522 1.00 89.56 70 GLU A N 1
ATOM 543 C CA . GLU A 1 70 ? -11.906 -13.320 17.661 1.00 89.56 70 GLU A CA 1
ATOM 544 C C . GLU A 1 70 ? -11.116 -12.001 17.720 1.00 89.56 70 GLU A C 1
ATOM 546 O O . GLU A 1 70 ? -11.669 -10.933 17.984 1.00 89.56 70 GLU A O 1
ATOM 551 N N . VAL A 1 71 ? -9.813 -12.053 17.416 1.00 90.94 71 VAL A N 1
ATOM 552 C CA . VAL A 1 71 ? -8.969 -10.852 17.327 1.00 90.94 71 VAL A CA 1
ATOM 553 C C . VAL A 1 71 ? -9.377 -9.975 16.139 1.00 90.94 71 VAL A C 1
ATOM 555 O O . VAL A 1 71 ? -9.297 -8.752 16.246 1.00 90.94 71 VAL A O 1
ATOM 558 N N . LEU A 1 72 ? -9.841 -10.556 15.024 1.00 91.81 72 LEU A N 1
ATOM 559 C CA . LEU A 1 72 ? -10.346 -9.769 13.891 1.00 91.81 72 LEU A CA 1
ATOM 560 C C . LEU A 1 72 ? -11.551 -8.923 14.280 1.00 91.81 72 LEU A C 1
ATOM 562 O O . LEU A 1 72 ? -11.581 -7.742 13.942 1.00 91.81 72 LEU A O 1
ATOM 566 N N . ASP A 1 73 ? -12.525 -9.514 14.968 1.00 91.12 73 ASP A N 1
ATOM 567 C CA . ASP A 1 73 ? -13.755 -8.816 15.345 1.00 91.12 73 ASP A CA 1
ATOM 568 C C . ASP A 1 73 ? -13.460 -7.686 16.339 1.00 91.12 73 ASP A C 1
ATOM 570 O O . ASP A 1 73 ? -13.944 -6.564 16.174 1.00 91.12 73 ASP A O 1
ATOM 574 N N . SER A 1 74 ? -12.564 -7.937 17.297 1.00 92.38 74 SER A N 1
ATOM 575 C CA . SER A 1 74 ? -12.080 -6.915 18.232 1.00 92.38 74 SER A CA 1
ATOM 576 C C . SER A 1 74 ? -11.350 -5.764 17.523 1.00 92.38 74 SER A C 1
ATOM 578 O O . SER A 1 74 ? -11.577 -4.592 17.829 1.00 92.38 74 SER A O 1
ATOM 580 N N . LEU A 1 75 ? -10.510 -6.067 16.524 1.00 93.75 75 LEU A N 1
ATOM 581 C CA . LEU A 1 75 ? -9.834 -5.042 15.720 1.00 93.75 75 LEU A CA 1
ATOM 582 C C . LEU A 1 75 ? -10.822 -4.200 14.910 1.00 93.75 75 LEU A C 1
ATOM 584 O O . LEU A 1 75 ? -10.662 -2.983 14.860 1.00 93.75 75 LEU A O 1
ATOM 588 N N . ARG A 1 76 ? -11.853 -4.813 14.310 1.00 94.38 76 ARG A N 1
ATOM 589 C CA . ARG A 1 76 ? -12.903 -4.068 13.593 1.00 94.38 76 ARG A CA 1
ATOM 590 C C . ARG A 1 76 ? -13.582 -3.067 14.515 1.00 94.38 76 ARG A C 1
ATOM 592 O O . ARG A 1 76 ? -13.707 -1.907 14.141 1.00 94.38 76 ARG A O 1
ATOM 599 N N . TRP A 1 77 ? -13.958 -3.492 15.723 1.00 92.19 77 TRP A N 1
ATOM 600 C CA . TRP A 1 77 ? -14.562 -2.602 16.715 1.00 92.19 77 TRP A CA 1
ATOM 601 C C . TRP A 1 77 ? -13.653 -1.409 17.042 1.00 92.19 77 TRP A C 1
ATOM 603 O O . TRP A 1 77 ? -14.068 -0.261 16.890 1.00 92.19 77 TRP A O 1
ATOM 613 N N . LYS A 1 78 ? -12.380 -1.668 17.374 1.00 91.81 78 LYS A N 1
ATOM 614 C CA . LYS A 1 78 ? -11.390 -0.613 17.653 1.00 91.81 78 LYS A CA 1
ATOM 615 C C . LYS A 1 78 ? -11.194 0.343 16.477 1.00 91.81 78 LYS A C 1
ATOM 617 O O . LYS A 1 78 ? -11.073 1.548 16.680 1.00 91.81 78 LYS A O 1
ATOM 622 N N . PHE A 1 79 ? -11.168 -0.170 15.247 1.00 93.62 79 PHE A N 1
ATOM 623 C CA . PHE A 1 79 ? -11.070 0.672 14.058 1.00 93.62 79 PHE A CA 1
ATOM 624 C C . PHE A 1 79 ? -12.290 1.587 13.910 1.00 93.62 79 PHE A C 1
ATOM 626 O O . PHE A 1 79 ? -12.088 2.773 13.665 1.00 93.62 79 PHE A O 1
ATOM 633 N N . ARG A 1 80 ? -13.522 1.100 14.139 1.00 91.06 80 ARG A N 1
ATOM 634 C CA . ARG A 1 80 ? -14.739 1.944 14.106 1.00 91.06 80 ARG A CA 1
ATOM 635 C C . ARG A 1 80 ? -14.695 3.083 15.119 1.00 91.06 80 ARG A C 1
ATOM 637 O O . ARG A 1 80 ? -15.070 4.201 14.790 1.00 91.06 80 ARG A O 1
ATOM 644 N N . GLU A 1 81 ? -14.222 2.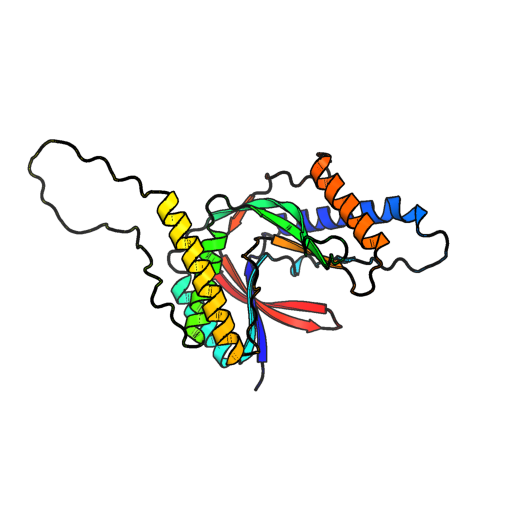818 16.331 1.00 87.56 81 GLU A N 1
ATOM 645 C CA . GLU A 1 81 ? -14.113 3.855 17.364 1.00 87.56 81 GLU A CA 1
ATOM 646 C C . GLU A 1 81 ? -13.071 4.924 17.007 1.00 87.56 81 GLU A C 1
ATOM 648 O O . GLU A 1 81 ? -13.231 6.092 17.350 1.00 87.56 81 GLU A O 1
ATOM 653 N N . LYS A 1 82 ? -11.997 4.531 16.313 1.00 80.81 82 LYS A N 1
ATOM 654 C CA . LYS A 1 82 ? -10.820 5.380 16.069 1.00 80.81 82 LYS A CA 1
ATOM 655 C C . LYS A 1 82 ? -10.817 6.072 14.704 1.00 80.81 82 LYS A C 1
ATOM 657 O O . LYS A 1 82 ? -9.949 6.915 14.476 1.00 80.81 82 LYS A O 1
ATOM 662 N N . VAL A 1 83 ? -11.744 5.724 13.806 1.00 82.88 83 VAL A N 1
ATOM 663 C CA . VAL A 1 83 ? -11.944 6.446 12.534 1.00 82.88 83 VAL A CA 1
ATOM 664 C C . VAL A 1 83 ? -12.716 7.747 12.710 1.00 82.88 83 VAL A C 1
ATOM 666 O O . VAL A 1 83 ? -12.533 8.659 11.910 1.00 82.88 83 VAL A O 1
ATOM 669 N N . TYR A 1 84 ? -13.517 7.859 13.774 1.00 72.75 84 TYR A N 1
ATOM 670 C CA . TYR A 1 84 ? -14.218 9.095 14.107 1.00 72.75 84 TYR A CA 1
ATOM 671 C C . TYR A 1 84 ? -13.204 10.247 14.249 1.00 72.75 84 TYR A C 1
ATOM 673 O O . TYR A 1 84 ? -12.146 10.066 14.851 1.00 72.75 84 TYR A O 1
ATOM 681 N N . GLN A 1 85 ? -13.527 11.421 13.693 1.00 79.88 85 GLN A N 1
ATOM 682 C CA . GLN A 1 85 ? -12.694 12.645 13.644 1.00 79.88 85 GLN A CA 1
ATOM 683 C C . GLN A 1 85 ? -11.554 12.668 12.617 1.00 79.88 85 GLN A C 1
ATOM 685 O O . GLN A 1 85 ? -10.871 13.691 12.499 1.00 79.88 85 GLN A O 1
ATOM 690 N N . ILE A 1 86 ? -11.325 11.602 11.849 1.00 89.50 86 ILE A N 1
ATOM 691 C CA . ILE A 1 86 ? -10.418 11.711 10.705 1.00 89.50 86 ILE A CA 1
ATOM 692 C C . ILE A 1 86 ? -11.141 12.541 9.640 1.00 89.50 86 ILE A C 1
ATOM 694 O O . ILE A 1 86 ? -12.307 12.312 9.355 1.00 89.50 86 ILE A O 1
ATOM 698 N N . LYS A 1 87 ? -10.483 13.553 9.073 1.00 92.81 87 LYS A N 1
ATOM 699 C CA . LYS A 1 87 ? -11.028 14.284 7.922 1.00 92.81 87 LYS A CA 1
ATOM 700 C C . LYS A 1 87 ? -10.463 13.673 6.643 1.00 92.81 87 LYS A C 1
ATOM 702 O O . LYS A 1 87 ? -9.283 13.316 6.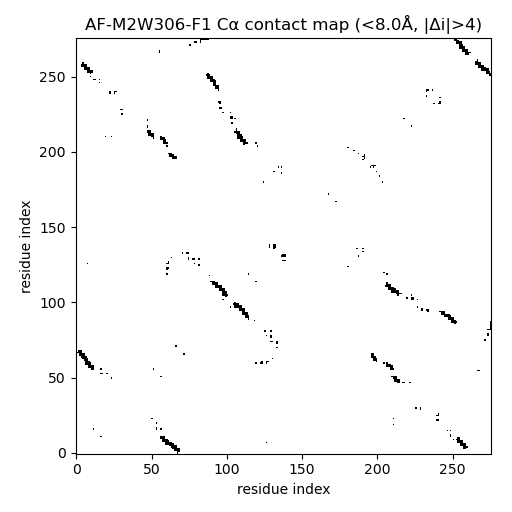642 1.00 92.81 87 LYS A O 1
ATOM 707 N N . PRO A 1 88 ? -11.247 13.575 5.555 1.00 96.44 88 PRO A N 1
ATOM 708 C CA . PRO A 1 88 ? -10.699 13.267 4.245 1.00 96.44 88 PRO A CA 1
ATOM 709 C C . PRO A 1 88 ? -9.532 14.187 3.887 1.00 96.44 88 PRO A C 1
ATOM 711 O O . PRO A 1 88 ? -9.563 15.384 4.172 1.00 96.44 88 PRO A O 1
ATOM 714 N N . PHE A 1 89 ? -8.501 13.618 3.270 1.00 96.44 89 PHE A N 1
ATOM 715 C CA . PHE A 1 89 ? -7.284 14.339 2.901 1.00 96.44 89 PHE A CA 1
ATOM 716 C C . PHE A 1 89 ? -6.807 13.920 1.516 1.00 96.44 89 PHE A C 1
ATOM 718 O O . PHE A 1 89 ? -7.130 12.837 1.025 1.00 96.44 89 PHE A O 1
ATOM 725 N N . LYS A 1 90 ? -6.035 14.787 0.864 1.00 95.31 90 LYS A N 1
ATOM 726 C CA . LYS A 1 90 ? -5.514 14.528 -0.477 1.00 95.31 90 LYS A CA 1
ATOM 727 C C . LYS A 1 90 ? -4.136 13.898 -0.423 1.00 95.31 90 LYS A C 1
ATOM 729 O O . LYS A 1 90 ? -3.325 14.213 0.440 1.00 95.31 90 LYS A O 1
ATOM 734 N N . VAL A 1 91 ? -3.878 13.032 -1.391 1.00 95.00 91 VAL A N 1
ATOM 735 C CA . VAL A 1 91 ? -2.564 12.446 -1.643 1.00 95.00 91 VAL A CA 1
ATOM 736 C C . VAL A 1 91 ? -2.289 12.456 -3.140 1.00 95.00 91 VAL A C 1
ATOM 738 O O . VAL A 1 91 ? -3.213 12.486 -3.957 1.00 95.00 91 VAL A O 1
ATOM 741 N N . THR A 1 92 ? -1.015 12.394 -3.503 1.00 91.62 92 THR A N 1
ATOM 742 C CA . THR A 1 92 ? -0.572 12.492 -4.896 1.00 91.62 92 THR A CA 1
ATOM 743 C C . THR A 1 92 ? 0.256 11.269 -5.263 1.00 91.62 92 THR A C 1
ATOM 745 O O . THR A 1 92 ? 1.129 10.854 -4.501 1.00 91.62 92 THR A O 1
ATOM 748 N N . LEU A 1 93 ? 0.034 10.680 -6.440 1.00 89.69 93 LEU A N 1
ATOM 749 C CA . LEU A 1 93 ? 0.969 9.680 -6.956 1.00 89.69 93 LEU A CA 1
ATOM 750 C C . LEU A 1 93 ? 2.304 10.357 -7.275 1.00 89.69 93 LEU A C 1
ATOM 752 O O . LEU A 1 93 ? 2.355 11.352 -7.996 1.00 89.69 93 LEU A O 1
ATOM 756 N N . GLY A 1 94 ? 3.376 9.792 -6.735 1.00 86.25 94 GLY A N 1
ATOM 757 C CA . GLY A 1 94 ? 4.736 10.243 -6.960 1.00 86.25 94 GLY A CA 1
ATOM 758 C C . GLY A 1 94 ? 5.509 9.339 -7.916 1.00 86.25 94 GLY A C 1
ATOM 759 O O . GLY A 1 94 ? 4.963 8.601 -8.738 1.00 86.25 94 GLY A O 1
ATOM 760 N N . SER A 1 95 ? 6.831 9.413 -7.797 1.00 83.31 95 SER A N 1
ATOM 761 C CA . SER A 1 95 ? 7.767 8.746 -8.693 1.00 83.31 95 SER A CA 1
ATOM 762 C C . SER A 1 95 ? 7.863 7.239 -8.466 1.00 83.31 95 SER A C 1
ATOM 764 O O . SER A 1 95 ? 7.604 6.704 -7.384 1.00 83.31 95 SER A O 1
ATOM 766 N N . MET A 1 96 ? 8.335 6.546 -9.497 1.00 86.94 96 MET A N 1
ATOM 767 C CA . MET A 1 96 ? 8.665 5.135 -9.396 1.00 86.94 96 MET A CA 1
ATOM 768 C C . MET A 1 96 ? 9.946 4.914 -8.591 1.00 86.94 96 MET A C 1
ATOM 770 O O . MET A 1 96 ? 10.922 5.660 -8.704 1.00 86.94 96 MET A O 1
ATOM 774 N N . GLY A 1 97 ? 9.961 3.839 -7.814 1.00 87.50 97 GLY A N 1
ATOM 775 C CA . GLY A 1 97 ? 11.122 3.403 -7.060 1.00 87.50 97 GLY A CA 1
ATOM 776 C C . GLY A 1 97 ? 11.177 1.890 -6.920 1.00 87.50 97 GLY A C 1
ATOM 777 O O . GLY A 1 97 ? 10.347 1.148 -7.450 1.00 87.50 97 GLY A O 1
ATOM 778 N N . PHE A 1 98 ? 12.180 1.424 -6.183 1.00 91.00 98 PHE A N 1
ATOM 779 C CA . PHE A 1 98 ? 12.328 0.012 -5.868 1.00 91.00 98 PHE A CA 1
ATOM 780 C C . PHE A 1 98 ? 12.819 -0.223 -4.437 1.00 91.00 98 PHE A C 1
ATOM 782 O O . PHE A 1 98 ? 13.496 0.621 -3.843 1.00 91.00 98 PHE A O 1
ATOM 789 N N . LEU A 1 99 ? 12.458 -1.382 -3.879 1.00 88.94 99 LEU A N 1
ATOM 790 C CA . LEU A 1 99 ? 12.886 -1.838 -2.557 1.00 88.94 99 LEU A CA 1
ATOM 791 C C . LEU A 1 99 ? 13.511 -3.240 -2.617 1.00 88.94 99 LEU A C 1
ATOM 793 O O . LEU A 1 99 ? 13.050 -4.090 -3.387 1.00 88.94 99 LEU A O 1
ATOM 797 N N . PRO A 1 100 ? 14.501 -3.524 -1.753 1.00 87.81 100 PRO A N 1
ATOM 798 C CA . PRO A 1 100 ? 15.288 -2.561 -0.972 1.00 87.81 100 PRO A CA 1
ATOM 799 C C . PRO A 1 100 ? 16.084 -1.599 -1.875 1.00 87.81 100 PRO A C 1
ATOM 801 O O . PRO A 1 100 ? 16.295 -1.895 -3.049 1.00 87.81 100 PRO A O 1
ATOM 804 N N . LYS A 1 101 ? 16.580 -0.475 -1.330 1.00 82.19 101 LYS A N 1
ATOM 805 C CA . LYS A 1 101 ? 17.373 0.521 -2.093 1.00 82.19 101 LYS A CA 1
ATOM 806 C C . LYS A 1 101 ? 18.638 -0.066 -2.740 1.00 82.19 101 LYS A C 1
ATOM 808 O O . LYS A 1 101 ? 19.170 0.490 -3.697 1.00 82.19 101 LYS A O 1
ATOM 813 N N . ASN A 1 102 ? 19.131 -1.195 -2.230 1.00 85.31 102 ASN A N 1
ATOM 814 C CA . ASN A 1 102 ? 20.219 -1.934 -2.855 1.00 85.31 102 ASN A CA 1
ATOM 815 C C . ASN A 1 102 ? 19.718 -2.680 -4.103 1.00 85.31 102 ASN A C 1
ATOM 817 O O . ASN A 1 102 ? 19.066 -3.720 -3.992 1.00 85.31 102 ASN A O 1
ATOM 821 N N . ARG A 1 103 ? 20.113 -2.184 -5.283 1.00 82.69 103 ARG A N 1
ATOM 822 C CA . ARG A 1 103 ? 19.763 -2.738 -6.605 1.00 82.69 103 ARG A CA 1
ATOM 823 C C . ARG A 1 103 ? 20.030 -4.242 -6.729 1.00 82.69 103 ARG A C 1
ATOM 825 O O . ARG A 1 103 ? 19.186 -4.965 -7.251 1.00 82.69 103 ARG A O 1
ATOM 832 N N . LYS A 1 104 ? 21.133 -4.743 -6.155 1.00 83.94 104 LYS A N 1
ATOM 833 C CA . LYS A 1 104 ? 21.502 -6.175 -6.208 1.00 83.94 104 LYS A CA 1
ATOM 834 C C . LYS A 1 104 ? 20.436 -7.077 -5.581 1.00 83.94 104 LYS A C 1
ATOM 836 O O . LYS A 1 104 ? 20.220 -8.200 -6.031 1.00 83.94 104 LYS A O 1
ATOM 841 N N . ASN A 1 105 ? 19.747 -6.561 -4.566 1.00 85.69 105 ASN A N 1
ATOM 842 C CA . ASN A 1 105 ? 18.736 -7.280 -3.803 1.00 85.69 105 ASN A CA 1
ATOM 843 C C . ASN A 1 105 ? 17.327 -6.749 -4.058 1.00 85.69 105 ASN A C 1
ATOM 845 O O . ASN A 1 105 ? 16.435 -7.072 -3.283 1.00 85.69 105 ASN A O 1
ATOM 849 N N . MET A 1 106 ? 17.106 -5.982 -5.131 1.00 89.44 106 MET A N 1
ATOM 850 C CA . MET A 1 106 ? 15.785 -5.477 -5.500 1.00 89.44 106 MET A CA 1
ATOM 851 C C . MET A 1 106 ? 14.754 -6.617 -5.553 1.00 89.44 106 MET A C 1
ATOM 853 O O . MET A 1 106 ? 15.015 -7.698 -6.099 1.00 89.44 106 MET A O 1
ATOM 857 N N . ARG A 1 107 ? 13.594 -6.379 -4.936 1.00 91.19 107 ARG A N 1
ATOM 858 C CA . ARG A 1 107 ? 12.465 -7.318 -4.837 1.00 91.19 107 ARG A CA 1
ATOM 859 C C . ARG A 1 107 ? 11.123 -6.690 -5.167 1.00 91.19 107 ARG A C 1
ATOM 861 O O . ARG A 1 107 ? 10.212 -7.421 -5.528 1.00 91.19 107 ARG A O 1
ATOM 868 N N . VAL A 1 108 ? 10.982 -5.383 -5.014 1.00 92.00 108 VAL A N 1
ATOM 869 C CA . VAL A 1 108 ? 9.713 -4.677 -5.195 1.00 92.00 108 VAL A CA 1
ATOM 870 C C . VAL A 1 108 ? 9.956 -3.473 -6.083 1.00 92.00 108 VAL A C 1
ATOM 872 O O . VAL A 1 108 ? 10.919 -2.748 -5.855 1.00 92.00 108 VAL A O 1
ATOM 875 N N . VAL A 1 109 ? 9.069 -3.258 -7.048 1.00 92.19 109 VAL A N 1
ATOM 876 C CA . VAL A 1 109 ? 8.934 -2.003 -7.794 1.00 92.19 109 VAL A CA 1
ATOM 877 C C . VAL A 1 109 ? 7.628 -1.350 -7.368 1.00 92.19 109 VAL A C 1
ATOM 879 O O . VAL A 1 109 ? 6.617 -2.037 -7.200 1.00 92.19 109 VAL A O 1
ATOM 882 N N . TYR A 1 110 ? 7.645 -0.040 -7.159 1.00 92.88 110 TYR A N 1
ATOM 883 C CA . TYR A 1 110 ? 6.515 0.690 -6.597 1.00 92.88 110 TYR A CA 1
ATOM 884 C C . TYR A 1 110 ? 6.388 2.098 -7.185 1.00 92.88 110 TYR A C 1
ATOM 886 O O . TYR A 1 110 ? 7.350 2.619 -7.745 1.00 92.88 110 TYR A O 1
ATOM 894 N N . LEU A 1 111 ? 5.219 2.712 -7.004 1.00 91.31 111 LEU A N 1
ATOM 895 C CA . LEU A 1 111 ? 5.012 4.161 -7.111 1.00 91.31 111 LEU A CA 1
ATOM 896 C C . LEU A 1 111 ? 4.920 4.751 -5.712 1.00 91.31 111 LEU A C 1
ATOM 898 O O . LEU A 1 111 ? 4.211 4.193 -4.866 1.00 91.31 111 LEU A O 1
ATOM 902 N N . SER A 1 112 ? 5.672 5.815 -5.433 1.00 90.75 112 SER A N 1
ATOM 903 C CA . SER A 1 112 ? 5.525 6.516 -4.161 1.00 90.75 112 SER A CA 1
ATOM 904 C C . SER A 1 112 ? 4.169 7.209 -4.103 1.00 90.75 112 SER A C 1
ATOM 906 O O . SER A 1 112 ? 3.556 7.510 -5.127 1.00 90.75 112 SER A O 1
ATOM 908 N N . VAL A 1 113 ? 3.696 7.449 -2.889 1.00 91.69 113 VAL A N 1
ATOM 909 C CA . VAL A 1 113 ? 2.547 8.315 -2.643 1.00 91.69 113 VAL A CA 1
ATOM 910 C C . VAL A 1 113 ? 3.038 9.476 -1.800 1.00 91.69 113 VAL A C 1
ATOM 912 O O . VAL A 1 113 ? 3.684 9.278 -0.772 1.00 91.69 113 VAL A O 1
ATOM 915 N N . LEU A 1 114 ? 2.807 10.682 -2.295 1.00 89.31 114 LEU A N 1
ATOM 916 C CA . LEU A 1 114 ? 3.201 11.919 -1.651 1.00 89.31 114 LEU A CA 1
ATOM 917 C C . LEU A 1 114 ? 2.030 12.443 -0.831 1.00 89.31 114 LEU A C 1
ATOM 919 O O . LEU A 1 114 ? 0.887 12.454 -1.284 1.00 89.31 114 LEU A O 1
ATOM 923 N N . ASP A 1 115 ? 2.357 12.887 0.370 1.00 89.81 115 ASP A N 1
ATOM 924 C CA . ASP A 1 115 ? 1.436 13.514 1.302 1.00 89.81 115 ASP A CA 1
ATOM 925 C C . ASP A 1 115 ? 2.232 14.537 2.124 1.00 89.81 115 ASP A C 1
ATOM 927 O O . ASP A 1 115 ? 2.835 14.186 3.144 1.00 89.81 115 ASP A O 1
ATOM 931 N N . PRO A 1 116 ? 2.331 15.788 1.638 1.00 85.25 116 PRO A N 1
ATOM 932 C CA . PRO A 1 116 ? 3.125 16.828 2.289 1.00 85.25 116 PRO A CA 1
ATOM 933 C C . PRO A 1 116 ? 2.684 17.115 3.730 1.00 85.25 116 PRO A C 1
ATOM 935 O O . PRO A 1 116 ? 3.510 17.479 4.567 1.00 85.25 116 PRO A O 1
ATOM 938 N N . GLU A 1 117 ? 1.399 16.914 4.021 1.00 88.88 117 GLU A N 1
ATOM 939 C CA . GLU A 1 117 ? 0.785 17.162 5.326 1.00 88.88 117 GLU A CA 1
ATOM 940 C C . GLU A 1 117 ? 0.959 15.988 6.307 1.00 88.88 117 GLU A C 1
ATOM 942 O O . GLU A 1 117 ? 0.708 16.137 7.504 1.00 88.88 117 GLU A O 1
ATOM 947 N N . LYS A 1 118 ? 1.464 14.835 5.837 1.00 89.62 118 LYS A N 1
ATOM 948 C CA . LYS A 1 118 ? 1.728 13.630 6.648 1.00 89.62 118 LYS A CA 1
ATOM 949 C C . LYS A 1 118 ? 0.474 13.067 7.333 1.00 89.62 118 LYS A C 1
ATOM 951 O O . LYS A 1 118 ? 0.539 12.501 8.435 1.00 89.62 118 LYS A O 1
ATOM 956 N N . ASN A 1 119 ? -0.671 13.192 6.677 1.00 93.81 119 ASN A N 1
ATOM 957 C CA . ASN A 1 119 ? -1.925 12.563 7.071 1.00 93.81 119 ASN A CA 1
ATOM 958 C C . ASN A 1 119 ? -1.833 11.022 7.024 1.00 93.81 119 ASN A C 1
ATOM 960 O O . ASN A 1 119 ? -2.317 10.350 7.932 1.00 93.81 119 ASN A O 1
ATOM 964 N N . LEU A 1 120 ? -1.133 10.445 6.043 1.00 92.94 120 LEU A N 1
ATOM 965 C CA . LEU A 1 120 ? -0.847 9.016 5.899 1.00 92.94 120 LEU A CA 1
ATOM 966 C C . LEU A 1 120 ? -0.011 8.478 7.059 1.00 92.94 120 LEU A C 1
ATOM 968 O O . LEU A 1 120 ? -0.315 7.406 7.581 1.00 92.94 120 LEU A O 1
ATOM 972 N N . ASP A 1 121 ? 1.029 9.204 7.474 1.00 89.25 121 ASP A N 1
ATOM 973 C CA . ASP A 1 121 ? 1.830 8.839 8.645 1.00 89.25 121 ASP A CA 1
ATOM 974 C C . ASP A 1 121 ? 0.976 8.852 9.913 1.00 89.25 121 ASP A C 1
ATOM 976 O O . ASP A 1 121 ? 1.006 7.894 10.687 1.00 89.25 121 ASP A O 1
ATOM 980 N N . SER A 1 122 ? 0.174 9.906 10.085 1.00 89.81 122 SER A N 1
ATOM 981 C CA . SER A 1 122 ? -0.743 10.063 11.220 1.00 89.81 122 SER A CA 1
ATOM 982 C C . SER A 1 122 ? -1.783 8.937 11.260 1.00 89.81 122 SER A C 1
ATOM 984 O O . SER A 1 122 ? -2.000 8.324 12.304 1.00 89.81 122 SER A O 1
ATOM 986 N N . LEU A 1 123 ? -2.373 8.594 10.113 1.00 92.69 123 LEU A N 1
ATOM 987 C CA . LEU A 1 123 ? -3.327 7.496 9.973 1.00 92.69 123 LEU A CA 1
ATOM 988 C C . LEU A 1 123 ? -2.674 6.139 10.266 1.00 92.69 123 LEU A C 1
ATOM 990 O O . LEU A 1 123 ? -3.213 5.336 11.030 1.00 92.69 123 LEU A O 1
ATOM 994 N N . ALA A 1 124 ? -1.492 5.880 9.702 1.00 91.12 124 ALA A N 1
ATOM 995 C CA . ALA A 1 124 ? -0.765 4.640 9.941 1.00 91.12 124 ALA A CA 1
ATOM 996 C C . ALA A 1 124 ? -0.350 4.495 11.415 1.00 91.12 124 ALA A C 1
ATOM 998 O O . ALA A 1 124 ? -0.392 3.383 11.942 1.00 91.12 124 ALA A O 1
ATOM 999 N N . ALA A 1 125 ? 0.016 5.592 12.087 1.00 86.88 125 ALA A N 1
ATOM 1000 C CA . ALA A 1 125 ? 0.311 5.617 13.519 1.00 86.88 125 ALA A CA 1
ATOM 1001 C C . ALA A 1 125 ? -0.939 5.336 14.372 1.00 86.88 125 ALA A C 1
ATOM 1003 O O . ALA A 1 125 ? -0.878 4.509 15.283 1.00 86.88 125 ALA A O 1
ATOM 1004 N N . ARG A 1 126 ? -2.092 5.931 14.033 1.00 89.31 126 ARG A N 1
ATOM 1005 C CA . ARG A 1 126 ? -3.378 5.647 14.698 1.00 89.31 126 ARG A CA 1
ATOM 1006 C C . ARG A 1 126 ? -3.764 4.171 14.585 1.00 89.31 126 ARG A C 1
ATOM 1008 O O . ARG A 1 126 ? -4.057 3.539 15.598 1.00 89.31 126 ARG A O 1
ATOM 1015 N N . ILE A 1 127 ? -3.682 3.591 13.383 1.00 91.00 127 ILE A N 1
ATOM 1016 C CA . ILE A 1 127 ? -3.937 2.155 13.155 1.00 91.00 127 ILE A CA 1
ATOM 1017 C C . ILE A 1 127 ? -2.977 1.296 13.979 1.00 91.00 127 ILE A C 1
ATOM 1019 O O . ILE A 1 127 ? -3.391 0.336 14.626 1.00 91.00 127 ILE A O 1
ATOM 1023 N N . ARG A 1 128 ? -1.691 1.652 13.981 1.00 88.31 128 ARG A N 1
ATOM 1024 C CA . ARG A 1 128 ? -0.661 0.977 14.772 1.00 88.31 128 ARG A CA 1
ATOM 1025 C C . ARG A 1 128 ? -0.973 0.994 16.270 1.00 88.31 128 ARG A C 1
ATOM 1027 O O . ARG A 1 128 ? -0.861 -0.051 16.903 1.00 88.31 128 ARG A O 1
ATOM 1034 N N . SER A 1 129 ? -1.430 2.123 16.814 1.00 84.81 129 SER A N 1
ATOM 1035 C CA . SER A 1 129 ? -1.874 2.221 18.213 1.00 84.81 129 SER A CA 1
ATOM 1036 C C . SER A 1 129 ? -3.034 1.271 18.508 1.00 84.81 129 SER A C 1
ATOM 1038 O O . SER A 1 129 ? -2.976 0.527 19.481 1.00 84.81 129 SER A O 1
ATOM 1040 N N . CYS A 1 130 ? -4.043 1.212 17.629 1.00 88.31 130 CYS A N 1
ATOM 1041 C CA . CYS A 1 130 ? -5.179 0.294 17.786 1.00 88.31 130 CYS A CA 1
ATOM 1042 C C . CYS A 1 130 ? -4.722 -1.169 17.872 1.00 88.31 130 CYS A C 1
ATOM 1044 O O . CYS A 1 130 ? -5.243 -1.948 18.670 1.00 88.31 130 CYS A O 1
ATOM 1046 N N . VAL A 1 131 ? -3.734 -1.537 17.050 1.00 88.56 131 VAL A N 1
ATOM 1047 C CA . VAL A 1 131 ? -3.160 -2.885 17.042 1.00 88.56 131 VAL A CA 1
ATOM 1048 C C . VAL A 1 131 ? -2.377 -3.155 18.323 1.00 88.56 131 VAL A C 1
ATOM 1050 O O . VAL A 1 131 ? -2.548 -4.219 18.902 1.00 88.56 131 VAL A O 1
ATOM 1053 N N . LEU A 1 132 ? -1.558 -2.222 18.812 1.00 84.62 132 LEU A N 1
ATOM 1054 C CA . LEU A 1 132 ? -0.834 -2.431 20.072 1.00 84.62 132 LEU A CA 1
ATOM 1055 C C . LEU A 1 132 ? -1.782 -2.555 21.274 1.00 84.62 132 LEU A C 1
ATOM 1057 O O . LEU A 1 132 ? -1.634 -3.479 22.076 1.00 84.62 132 LEU A O 1
ATOM 1061 N N . GLU A 1 133 ? -2.803 -1.696 21.353 1.00 85.62 133 GLU A N 1
ATOM 1062 C CA . GLU A 1 133 ? -3.843 -1.764 22.386 1.00 85.62 133 GLU A CA 1
ATOM 1063 C C . GLU A 1 133 ? -4.569 -3.118 22.378 1.00 85.62 133 GLU A C 1
ATOM 1065 O O . GLU A 1 133 ? -4.894 -3.649 23.438 1.00 85.62 133 GLU A O 1
ATOM 1070 N N . GLN A 1 134 ? -4.807 -3.701 21.195 1.00 85.75 134 GLN A N 1
ATOM 1071 C CA . GLN A 1 134 ? -5.431 -5.022 21.062 1.00 85.75 134 GLN A CA 1
ATOM 1072 C C . GLN A 1 134 ? -4.627 -6.132 21.749 1.00 85.75 134 GLN A C 1
ATOM 1074 O O . GLN A 1 134 ? -5.211 -7.098 22.233 1.00 85.75 134 GLN A O 1
ATOM 1079 N N . PHE A 1 135 ? -3.303 -6.002 21.798 1.00 83.75 135 PHE A N 1
ATOM 1080 C CA . PHE A 1 135 ? -2.417 -6.985 22.419 1.00 83.75 135 PHE A CA 1
ATOM 1081 C C . PHE A 1 135 ? -1.886 -6.525 23.785 1.00 83.75 135 PHE A C 1
ATOM 1083 O O . PHE A 1 135 ? -0.855 -7.014 24.245 1.00 83.75 135 PHE A O 1
ATOM 1090 N N . GLY A 1 136 ? -2.595 -5.600 24.445 1.00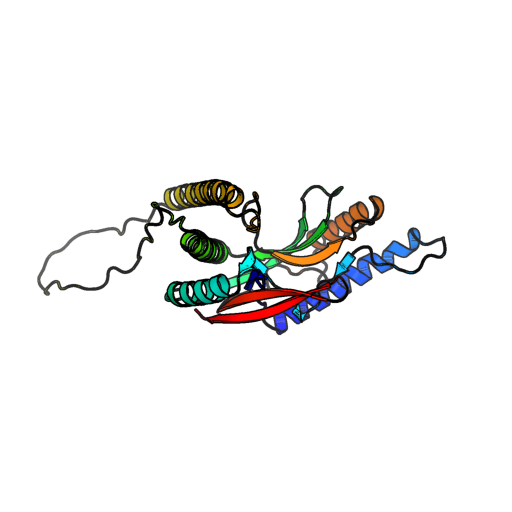 76.50 136 GLY A N 1
ATOM 1091 C CA . GLY A 1 136 ? -2.319 -5.195 25.825 1.00 76.50 136 GLY A CA 1
ATOM 1092 C C . GLY A 1 136 ? -1.127 -4.252 25.994 1.00 76.50 136 GLY A C 1
ATOM 1093 O O . GLY A 1 136 ? -0.641 -4.092 27.110 1.00 76.50 136 GLY A O 1
ATOM 1094 N N . LEU A 1 137 ? -0.653 -3.626 24.915 1.00 62.34 137 LEU A N 1
ATOM 1095 C CA . LEU A 1 137 ? 0.398 -2.611 24.953 1.00 62.34 137 LEU A CA 1
ATOM 1096 C C . LEU A 1 137 ? -0.205 -1.259 24.570 1.00 62.34 137 LEU A C 1
ATOM 1098 O O . LEU A 1 137 ? -0.072 -0.800 23.440 1.00 62.34 137 LEU A O 1
ATOM 1102 N N . ALA A 1 138 ? -0.921 -0.622 25.493 1.00 55.88 138 ALA A N 1
ATOM 1103 C CA . ALA A 1 138 ? -1.289 0.775 25.294 1.00 55.88 138 ALA A CA 1
ATOM 1104 C C . ALA A 1 138 ? -0.016 1.639 25.369 1.00 55.88 138 ALA A C 1
ATOM 1106 O O . ALA A 1 138 ? 0.803 1.463 26.271 1.00 55.88 138 ALA A O 1
ATOM 1107 N N . ASN A 1 139 ? 0.162 2.567 24.426 1.00 51.53 139 ASN A N 1
ATOM 1108 C CA . ASN A 1 139 ? 1.186 3.599 24.560 1.00 51.53 139 ASN A CA 1
ATOM 1109 C C . ASN A 1 139 ? 0.781 4.521 25.720 1.00 51.53 139 ASN A C 1
ATOM 1111 O O . ASN A 1 139 ? -0.172 5.282 25.580 1.00 51.53 139 ASN A O 1
ATOM 1115 N N . GLU A 1 140 ? 1.531 4.523 26.824 1.00 41.91 140 GLU A N 1
ATOM 1116 C CA . GLU A 1 140 ? 1.360 5.499 27.919 1.00 41.91 140 GLU A CA 1
ATOM 1117 C C . GLU A 1 140 ? 1.687 6.950 27.494 1.00 41.91 140 GLU A C 1
ATOM 1119 O O . GLU A 1 140 ? 1.578 7.871 28.295 1.00 41.91 140 GLU A O 1
ATOM 1124 N N . SER A 1 141 ? 2.075 7.187 26.234 1.00 38.88 141 SER A N 1
ATOM 1125 C CA . SER A 1 141 ? 2.545 8.494 25.746 1.00 38.88 141 SER A CA 1
ATOM 1126 C C . SER A 1 141 ? 1.697 9.128 24.640 1.00 38.88 141 SER A C 1
ATOM 1128 O O . SER A 1 141 ? 2.054 10.200 24.167 1.00 38.88 141 SER A O 1
ATOM 1130 N N . ALA A 1 142 ? 0.585 8.522 24.212 1.00 36.34 142 ALA A N 1
ATOM 1131 C CA . ALA A 1 142 ? -0.264 9.124 23.180 1.00 36.34 142 ALA A CA 1
ATOM 1132 C C . ALA A 1 142 ? -1.254 10.127 23.799 1.00 36.34 142 ALA A C 1
ATOM 1134 O O . ALA A 1 142 ? -2.455 9.867 23.875 1.00 36.34 142 ALA A O 1
ATOM 1135 N N . VAL A 1 143 ? -0.756 11.284 24.245 1.00 30.06 143 VAL A N 1
ATOM 1136 C CA . VAL A 1 143 ? -1.615 12.462 24.417 1.00 30.06 143 VAL A CA 1
ATOM 1137 C C . VAL A 1 143 ? -1.982 12.924 23.012 1.00 30.06 143 VAL A C 1
ATOM 1139 O O . VAL A 1 143 ? -1.201 13.574 22.323 1.00 30.06 143 VAL A O 1
ATOM 1142 N N . VAL A 1 144 ? -3.173 12.540 22.556 1.00 33.22 144 VAL A N 1
ATOM 1143 C CA . VAL A 1 144 ? -3.808 13.206 21.421 1.00 33.22 144 VAL A CA 1
ATOM 1144 C C . VAL A 1 144 ? -4.037 14.642 21.872 1.00 33.22 144 VAL A C 1
ATOM 1146 O O . VAL A 1 144 ? -4.857 14.897 22.750 1.00 33.22 144 VAL A O 1
ATOM 1149 N N . VAL A 1 145 ? -3.257 15.573 21.330 1.00 31.36 145 VAL A N 1
ATOM 1150 C CA . VAL A 1 145 ? -3.546 16.996 21.474 1.00 31.36 145 VAL A CA 1
ATOM 1151 C C . VAL A 1 145 ? -4.825 17.241 20.676 1.00 31.36 145 VAL A C 1
ATOM 1153 O O . VAL A 1 145 ? -4.786 17.361 19.451 1.00 31.36 145 VAL A O 1
ATOM 1156 N N . ASP A 1 146 ? -5.961 17.223 21.373 1.00 29.53 146 ASP A N 1
ATOM 1157 C CA . ASP A 1 146 ? -7.240 17.708 20.865 1.00 29.53 146 ASP A CA 1
ATOM 1158 C C . ASP A 1 146 ? -7.068 19.189 20.532 1.00 29.53 146 ASP A C 1
ATOM 1160 O O . ASP A 1 146 ? -6.986 20.052 21.407 1.00 29.53 146 ASP A O 1
ATOM 1164 N N . SER A 1 147 ? -6.996 19.502 19.243 1.00 35.94 147 SER A N 1
ATOM 1165 C CA . SER A 1 147 ? -7.156 20.867 18.757 1.00 35.94 147 SER A CA 1
ATOM 1166 C C . SER A 1 147 ? -8.645 21.189 18.630 1.00 35.94 147 SER A C 1
ATOM 1168 O O . SER A 1 147 ? -9.114 21.422 17.524 1.00 35.94 147 SER A O 1
ATOM 1170 N N . ASP A 1 148 ? -9.376 21.161 19.745 1.00 32.62 148 ASP A N 1
ATOM 1171 C CA . ASP A 1 148 ? -10.763 21.627 19.837 1.00 32.62 148 ASP A CA 1
ATOM 1172 C C . ASP A 1 148 ? -11.042 22.129 21.266 1.00 32.62 148 ASP A C 1
ATOM 1174 O O . ASP A 1 148 ? -11.649 21.456 22.095 1.00 32.62 148 ASP A O 1
ATOM 1178 N N . ILE A 1 149 ? -10.611 23.361 21.563 1.00 32.94 149 ILE A N 1
ATOM 1179 C CA . ILE A 1 149 ? -11.237 24.153 22.629 1.00 32.94 149 ILE A CA 1
ATOM 1180 C C . ILE A 1 149 ? -12.208 25.114 21.951 1.00 32.94 149 ILE A C 1
ATOM 1182 O O . ILE A 1 149 ? -11.851 26.211 21.530 1.00 32.94 149 ILE A O 1
ATOM 1186 N N . SER A 1 150 ? -13.464 24.692 21.871 1.00 30.72 150 SER A N 1
ATOM 1187 C CA . SER A 1 150 ? -14.604 25.594 21.756 1.00 30.72 150 SER A CA 1
ATOM 1188 C C . SER A 1 150 ? -15.720 25.066 22.643 1.00 30.72 150 SER A C 1
ATOM 1190 O O . SER A 1 150 ? -16.467 24.184 22.239 1.00 30.72 150 SER A O 1
ATOM 1192 N N . SER A 1 151 ? -15.794 25.586 23.871 1.00 29.19 151 SER A N 1
ATOM 1193 C CA . SER A 1 151 ? -17.010 26.194 24.431 1.00 29.19 151 SER A CA 1
ATOM 1194 C C . SER A 1 151 ? -16.937 26.264 25.959 1.00 29.19 151 SER A C 1
ATOM 1196 O O . SER A 1 151 ? -17.108 25.250 26.628 1.00 29.19 151 SER A O 1
ATOM 1198 N N . SER A 1 152 ? -16.798 27.471 26.508 1.00 25.88 152 SER A N 1
ATOM 1199 C CA . SER A 1 152 ? -17.604 27.904 27.661 1.00 25.88 152 SER A CA 1
ATOM 1200 C C . SER A 1 152 ? -17.396 29.395 27.947 1.00 25.88 152 SER A C 1
ATOM 1202 O O . SER A 1 152 ? -16.341 29.802 28.417 1.00 25.88 152 SER A O 1
ATOM 1204 N N . ALA A 1 153 ? -18.444 30.165 27.641 1.00 33.88 153 ALA A N 1
ATOM 1205 C CA . ALA A 1 153 ? -18.905 31.397 28.286 1.00 33.88 153 ALA A CA 1
ATOM 1206 C C . ALA A 1 153 ? -17.873 32.451 28.735 1.00 33.88 153 ALA A C 1
ATOM 1208 O O . ALA A 1 153 ? -17.314 32.346 29.821 1.00 33.88 153 ALA A O 1
ATOM 1209 N N . VAL A 1 154 ? -17.802 33.577 28.009 1.00 28.00 154 VAL A N 1
ATOM 1210 C CA . VAL A 1 154 ? -17.496 34.879 28.625 1.00 28.00 154 VAL A CA 1
ATOM 1211 C C . VAL A 1 154 ? -18.426 35.954 28.060 1.00 28.00 154 VAL A C 1
ATOM 1213 O O . VAL A 1 154 ? -18.557 36.139 26.852 1.00 28.00 154 VAL A O 1
ATOM 1216 N N . SER A 1 155 ? -19.111 36.606 28.997 1.00 28.06 155 SER A N 1
ATOM 1217 C CA . SER A 1 155 ? -20.012 37.745 28.850 1.00 28.06 155 SER A CA 1
ATOM 1218 C C . SER A 1 155 ? -19.374 38.906 28.084 1.00 28.06 155 SER A C 1
ATOM 1220 O O . SER A 1 155 ? -18.205 39.224 28.282 1.00 28.06 155 SER A O 1
ATOM 1222 N N . GLN A 1 156 ? -20.180 39.586 27.268 1.00 32.22 156 GLN A N 1
ATOM 1223 C CA . GLN A 1 156 ? -19.838 40.878 26.678 1.00 32.22 156 GLN A CA 1
ATOM 1224 C C . GLN A 1 156 ? -19.658 41.927 27.786 1.00 32.22 156 GLN A C 1
ATOM 1226 O O . GLN A 1 156 ? -20.638 42.311 28.417 1.00 32.22 156 GLN A O 1
ATOM 1231 N N . ALA A 1 157 ? -18.423 42.372 28.013 1.00 27.06 157 ALA A N 1
ATOM 1232 C CA . ALA A 1 157 ? -18.070 43.713 28.483 1.00 27.06 157 ALA A CA 1
ATOM 1233 C C . ALA A 1 157 ? -16.539 43.870 28.448 1.00 27.06 157 ALA A C 1
ATOM 1235 O O . ALA A 1 157 ? -15.834 43.087 29.071 1.00 27.06 157 ALA A O 1
ATOM 1236 N N . ASP A 1 158 ? -16.075 44.867 27.691 1.00 29.19 158 ASP A N 1
ATOM 1237 C CA . ASP A 1 158 ? -14.831 45.635 27.844 1.00 29.19 158 ASP A CA 1
ATOM 1238 C C . ASP A 1 158 ? -13.516 44.915 28.221 1.00 29.19 158 ASP A C 1
ATOM 1240 O O . ASP A 1 158 ? -13.342 44.445 29.337 1.00 29.19 158 ASP A O 1
ATOM 1244 N N . ILE A 1 159 ? -12.505 44.996 27.341 1.00 29.45 159 ILE A N 1
ATOM 1245 C CA . ILE A 1 159 ? -11.222 45.708 27.568 1.00 29.45 159 ILE A CA 1
ATOM 1246 C C . ILE A 1 159 ? -10.233 45.406 26.419 1.00 29.45 159 ILE A C 1
ATOM 1248 O O . ILE A 1 159 ? -10.169 44.322 25.853 1.00 29.45 159 ILE A O 1
ATOM 1252 N N . LYS A 1 160 ? -9.501 46.455 26.041 1.00 31.81 160 LYS A N 1
ATOM 1253 C CA . LYS A 1 160 ? -8.533 46.574 24.945 1.00 31.81 160 LYS A CA 1
ATOM 1254 C C . LYS A 1 160 ? -7.223 45.796 25.187 1.00 31.81 160 LYS A C 1
ATOM 1256 O O . LYS A 1 160 ? -6.793 45.675 26.324 1.00 31.81 160 LYS A O 1
ATOM 1261 N N . GLN A 1 161 ? -6.527 45.549 24.066 1.00 28.80 161 GLN A N 1
ATOM 1262 C CA . GLN A 1 161 ? -5.094 45.239 23.857 1.00 28.80 161 GLN A CA 1
ATOM 1263 C C . GLN A 1 161 ? -4.675 43.761 23.735 1.00 28.80 161 GLN A C 1
ATOM 1265 O O . GLN A 1 161 ? -4.836 42.983 24.657 1.00 28.80 161 GLN A O 1
ATOM 1270 N N . SER A 1 162 ? -4.026 43.476 22.591 1.00 32.03 162 SER A N 1
ATOM 1271 C CA . SER A 1 162 ? -2.945 42.500 22.358 1.00 32.03 162 SER A CA 1
ATOM 1272 C C . SER A 1 162 ? -3.130 41.065 22.860 1.00 32.03 162 SER A C 1
ATOM 1274 O O . SER A 1 162 ? -2.900 40.814 24.031 1.00 32.03 162 SER A O 1
ATOM 1276 N N . GLU A 1 163 ? -3.272 40.104 21.939 1.00 29.95 163 GLU A N 1
ATOM 1277 C CA . GLU A 1 163 ? -2.581 38.813 22.074 1.00 29.95 163 GLU A CA 1
ATOM 1278 C C . GLU A 1 163 ? -2.380 38.136 20.709 1.00 29.95 163 GLU A C 1
ATOM 1280 O O . GLU A 1 163 ? -3.309 37.875 19.945 1.00 29.95 163 GLU A O 1
ATOM 1285 N N . VAL A 1 164 ? -1.107 37.928 20.385 1.00 30.70 164 VAL A N 1
ATOM 1286 C CA . VAL A 1 164 ? -0.608 37.175 19.237 1.00 30.70 164 VAL A CA 1
ATOM 1287 C C . VAL A 1 164 ? -0.789 35.691 19.556 1.00 30.70 164 VAL A C 1
ATOM 1289 O O . VAL A 1 164 ? -0.273 35.216 20.565 1.00 30.70 164 VAL A O 1
ATOM 1292 N N . LEU A 1 165 ? -1.506 34.958 18.702 1.00 28.67 165 LEU A N 1
ATOM 1293 C CA . LEU A 1 165 ? -1.599 33.495 18.764 1.00 28.67 165 LEU A CA 1
ATOM 1294 C C . LEU A 1 165 ? -0.183 32.882 18.744 1.00 28.67 165 LEU A C 1
ATOM 1296 O O . LEU A 1 165 ? 0.588 33.215 17.838 1.00 28.67 165 LEU A O 1
ATOM 1300 N N . PRO A 1 166 ? 0.190 31.983 19.675 1.00 35.00 166 PRO A N 1
ATOM 1301 C CA . PRO A 1 166 ? 1.484 31.323 19.610 1.00 35.00 166 PRO A CA 1
ATOM 1302 C C . PRO A 1 166 ? 1.494 30.355 18.423 1.00 35.00 166 PRO A C 1
ATOM 1304 O O . PRO A 1 166 ? 0.700 29.418 18.344 1.00 35.00 166 PRO A O 1
ATOM 1307 N N . SER A 1 167 ? 2.405 30.589 17.480 1.00 37.31 167 SER A N 1
ATOM 1308 C CA . SER A 1 167 ? 2.747 29.626 16.440 1.00 37.31 167 SER A CA 1
ATOM 1309 C C . SER A 1 167 ? 3.284 28.361 17.108 1.00 37.31 167 SER A C 1
ATOM 1311 O O . SER A 1 167 ? 4.354 28.399 17.717 1.00 37.31 167 SER A O 1
ATOM 1313 N N . LEU A 1 168 ? 2.549 27.254 17.005 1.00 41.78 168 LEU A N 1
ATOM 1314 C CA . LEU A 1 168 ? 3.026 25.940 17.424 1.00 41.78 168 LEU A CA 1
ATOM 1315 C C . LEU A 1 168 ? 4.335 25.646 16.672 1.00 41.78 168 LEU A C 1
ATOM 1317 O O . LEU A 1 168 ? 4.346 25.576 15.440 1.00 41.78 168 LEU A O 1
ATOM 1321 N N . ASP A 1 169 ? 5.440 25.557 17.410 1.00 47.03 169 ASP A N 1
ATOM 1322 C CA . ASP A 1 169 ? 6.778 25.445 16.839 1.00 47.03 169 ASP A CA 1
ATOM 1323 C C . ASP A 1 169 ? 6.907 24.118 16.077 1.00 47.03 169 ASP A C 1
ATOM 1325 O O . ASP A 1 16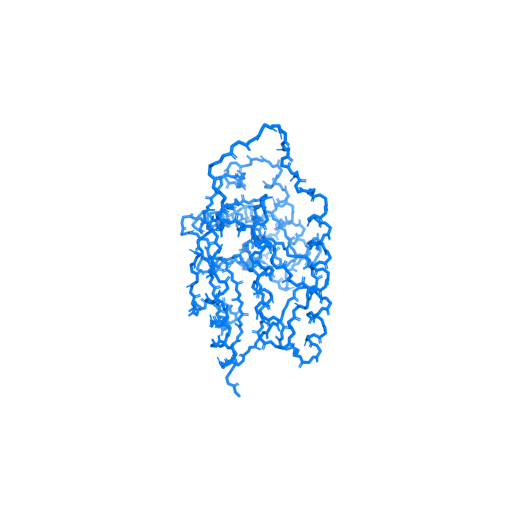9 ? 6.880 23.024 16.653 1.00 47.03 169 ASP A O 1
ATOM 1329 N N . GLN A 1 170 ? 6.995 24.207 14.748 1.00 38.59 170 GLN A N 1
ATOM 1330 C CA . GLN A 1 170 ? 7.004 23.048 13.854 1.00 38.59 170 GLN A CA 1
ATOM 1331 C C . GLN A 1 170 ? 8.175 22.098 14.156 1.00 38.59 170 GLN A C 1
ATOM 1333 O O . GLN A 1 170 ? 8.080 20.903 13.869 1.00 38.59 170 GLN A O 1
ATOM 1338 N N . GLN A 1 171 ? 9.264 22.595 14.754 1.00 34.91 171 GLN A N 1
ATOM 1339 C CA . GLN A 1 171 ? 10.403 21.769 15.158 1.00 34.91 171 GLN A CA 1
ATOM 1340 C C . GLN A 1 171 ? 10.076 20.826 16.318 1.00 34.91 171 GLN A C 1
ATOM 1342 O O . GLN A 1 171 ? 10.451 19.653 16.251 1.00 34.91 171 GLN A O 1
ATOM 1347 N N . THR A 1 172 ? 9.324 21.289 17.315 1.00 40.22 172 THR A N 1
ATOM 1348 C CA . THR A 1 172 ? 8.923 20.488 18.482 1.00 40.22 172 THR A CA 1
ATOM 1349 C C . THR A 1 172 ? 7.988 19.350 18.070 1.00 40.22 172 THR A C 1
ATOM 1351 O O . THR A 1 172 ? 8.240 18.185 18.384 1.00 40.22 172 THR A O 1
ATOM 1354 N N . ALA A 1 173 ? 6.995 19.645 17.222 1.00 39.50 173 ALA A N 1
ATOM 1355 C CA . ALA A 1 173 ? 6.084 18.632 16.684 1.00 39.50 173 ALA A CA 1
ATOM 1356 C C . ALA A 1 173 ? 6.809 17.574 15.822 1.00 39.50 173 ALA A C 1
ATOM 1358 O O . ALA A 1 173 ? 6.427 16.402 15.794 1.00 39.50 173 ALA A O 1
ATOM 1359 N N . LEU A 1 174 ? 7.871 17.962 15.102 1.00 38.72 174 LEU A N 1
ATOM 1360 C CA . LEU A 1 174 ? 8.689 17.033 14.315 1.00 38.72 174 LEU A CA 1
ATOM 1361 C C . LEU A 1 174 ? 9.579 16.143 15.195 1.00 38.72 174 LEU A C 1
ATOM 1363 O O . LEU A 1 174 ? 9.760 14.967 14.863 1.00 38.72 174 LEU A O 1
ATOM 1367 N N . SER A 1 175 ? 10.135 16.672 16.291 1.00 41.28 175 SER A N 1
ATOM 1368 C CA . SER A 1 175 ? 10.945 15.889 17.232 1.00 41.28 175 SER A CA 1
ATOM 1369 C C . SER A 1 175 ? 10.106 14.894 18.029 1.00 41.28 175 SER A C 1
ATOM 1371 O O . SER A 1 175 ? 10.487 13.726 18.117 1.00 41.28 175 SER A O 1
ATOM 1373 N N . GLU A 1 176 ? 8.934 15.314 18.509 1.00 50.91 176 GLU A N 1
ATOM 1374 C CA . GLU A 1 176 ? 8.002 14.465 19.260 1.00 50.91 176 GLU A CA 1
ATOM 1375 C C . GLU A 1 176 ? 7.519 13.292 18.397 1.00 50.91 176 GLU A C 1
ATOM 1377 O O . GLU A 1 176 ? 7.672 12.134 18.781 1.00 50.91 176 GLU A O 1
ATOM 1382 N N . ARG A 1 177 ? 7.092 13.548 17.152 1.00 52.28 177 ARG A N 1
ATOM 1383 C CA . ARG A 1 177 ? 6.667 12.488 16.213 1.00 52.28 177 ARG A CA 1
ATOM 1384 C C . ARG A 1 177 ? 7.785 11.521 15.823 1.00 52.28 177 ARG A C 1
ATOM 1386 O O . ARG A 1 177 ? 7.534 10.351 15.511 1.00 52.28 177 ARG A O 1
ATOM 1393 N N . LYS A 1 178 ? 9.036 11.990 15.772 1.00 52.09 178 LYS A N 1
ATOM 1394 C CA . LYS A 1 178 ? 10.188 11.115 15.506 1.00 52.09 178 LYS A CA 1
ATOM 1395 C C . LYS A 1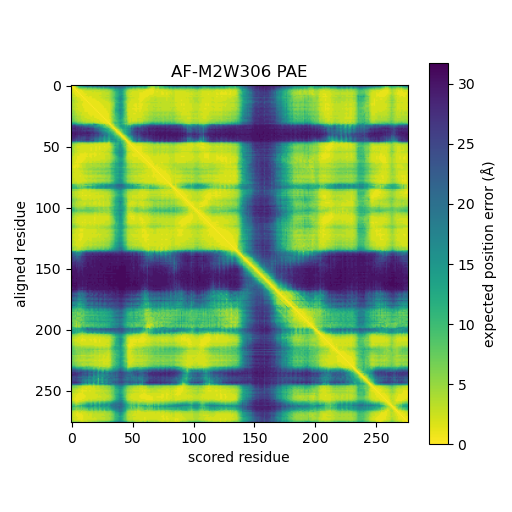 178 ? 10.438 10.191 16.700 1.00 52.09 178 LYS A C 1
ATOM 1397 O O . LYS A 1 178 ? 10.708 9.011 16.490 1.00 52.09 178 LYS A O 1
ATOM 1402 N N . GLN A 1 179 ? 10.295 10.706 17.918 1.00 55.53 179 GLN A N 1
ATOM 1403 C CA . GLN A 1 179 ? 10.412 9.938 19.155 1.00 55.53 179 GLN A CA 1
ATOM 1404 C C . GLN A 1 179 ? 9.256 8.938 19.330 1.00 55.53 179 GLN A C 1
ATOM 1406 O O . GLN A 1 179 ? 9.510 7.783 19.669 1.00 55.53 179 GLN A O 1
ATOM 1411 N N . GLU A 1 180 ? 8.020 9.315 18.986 1.00 58.09 180 GLU A N 1
ATOM 1412 C CA . GLU A 1 180 ? 6.863 8.405 18.951 1.00 58.09 180 GLU A CA 1
ATOM 1413 C C . GLU A 1 180 ? 7.073 7.228 17.990 1.00 58.09 180 GLU A C 1
ATOM 1415 O O . GLU A 1 180 ? 6.799 6.079 18.339 1.00 58.09 180 GLU A O 1
ATOM 1420 N N . ASN A 1 181 ? 7.605 7.482 16.787 1.00 57.66 181 ASN A N 1
ATOM 1421 C CA . ASN A 1 181 ? 7.895 6.408 15.836 1.00 57.66 181 ASN A CA 1
ATOM 1422 C C . ASN A 1 181 ? 8.976 5.454 16.362 1.00 57.66 181 ASN A C 1
ATOM 1424 O O . ASN A 1 181 ? 8.831 4.247 16.194 1.00 57.66 181 ASN A O 1
ATOM 1428 N N . VAL A 1 182 ? 10.031 5.961 17.010 1.00 59.25 182 VAL A N 1
ATOM 1429 C CA . VAL A 1 182 ? 11.068 5.113 17.630 1.00 59.25 182 VAL A CA 1
ATOM 1430 C C . VAL A 1 182 ? 10.468 4.256 18.753 1.00 59.25 182 VAL A C 1
ATOM 1432 O O . VAL A 1 182 ? 10.632 3.037 18.733 1.00 59.25 182 VAL A O 1
ATOM 1435 N N . SER A 1 183 ? 9.688 4.865 19.652 1.00 68.88 183 SER A N 1
ATOM 1436 C CA . SER A 1 183 ? 8.998 4.173 20.753 1.00 68.88 183 SER A CA 1
ATOM 1437 C C . SER A 1 183 ? 8.057 3.066 20.255 1.00 68.88 183 SER A C 1
ATOM 1439 O O . SER A 1 183 ? 8.013 1.966 20.817 1.00 68.88 183 SER A O 1
ATOM 1441 N N . PHE A 1 184 ? 7.353 3.307 19.142 1.00 69.69 184 PHE A N 1
ATOM 1442 C CA . PHE A 1 184 ? 6.493 2.302 18.524 1.00 69.69 184 PHE A CA 1
ATOM 1443 C C . PHE A 1 184 ? 7.272 1.054 18.088 1.00 69.69 184 PHE A C 1
ATOM 1445 O O . PHE A 1 184 ? 6.855 -0.056 18.416 1.00 69.69 184 PHE A O 1
ATOM 1452 N N . TYR A 1 185 ? 8.379 1.201 17.348 1.00 69.56 185 TYR A N 1
ATOM 1453 C CA . TYR A 1 185 ? 9.111 0.036 16.832 1.00 69.56 185 TYR A CA 1
ATOM 1454 C C . TYR A 1 185 ? 9.769 -0.769 17.956 1.00 69.56 185 TYR A C 1
ATOM 1456 O O . TYR A 1 185 ? 9.715 -1.997 17.931 1.00 69.56 185 TYR A O 1
ATOM 1464 N N . GLU A 1 186 ? 10.284 -0.103 18.991 1.00 74.69 186 GLU A N 1
ATOM 1465 C CA . GLU A 1 186 ? 10.791 -0.778 20.192 1.00 74.69 186 GLU A CA 1
ATOM 1466 C C . GLU A 1 186 ? 9.692 -1.571 20.914 1.00 74.69 186 GLU A C 1
ATOM 1468 O O . GLU A 1 186 ? 9.906 -2.707 21.352 1.00 74.69 186 GLU A O 1
ATOM 1473 N N . THR A 1 187 ? 8.494 -0.993 21.019 1.00 76.44 187 THR A N 1
ATOM 1474 C CA . THR A 1 187 ? 7.325 -1.643 21.627 1.00 76.44 187 THR A CA 1
ATOM 1475 C C . THR A 1 187 ? 6.837 -2.817 20.781 1.00 76.44 187 THR A C 1
ATOM 1477 O O . THR A 1 187 ? 6.572 -3.898 21.312 1.00 76.44 187 THR A O 1
ATOM 1480 N N . LEU A 1 188 ? 6.796 -2.656 19.457 1.00 74.00 188 LEU A N 1
ATOM 1481 C CA . LEU A 1 188 ? 6.436 -3.722 18.531 1.00 74.00 188 LEU A CA 1
ATOM 1482 C C . LEU A 1 188 ? 7.438 -4.882 18.597 1.00 74.00 188 LEU A C 1
ATOM 1484 O O . LEU A 1 188 ? 7.028 -6.039 18.569 1.00 74.00 188 LEU A O 1
ATOM 1488 N N . ASP A 1 189 ? 8.734 -4.607 18.734 1.00 78.38 189 ASP A N 1
ATOM 1489 C CA . ASP A 1 189 ? 9.754 -5.650 18.865 1.00 78.38 189 ASP A CA 1
ATOM 1490 C C . ASP A 1 189 ? 9.647 -6.415 20.185 1.00 78.38 189 ASP A C 1
ATOM 1492 O O . ASP A 1 189 ? 9.829 -7.636 20.205 1.00 78.38 189 ASP A O 1
ATOM 1496 N N . LYS A 1 190 ? 9.281 -5.742 21.284 1.00 78.69 190 LYS A N 1
ATOM 1497 C CA . LYS A 1 190 ? 8.906 -6.425 22.534 1.00 78.69 190 LYS A CA 1
ATOM 1498 C C . LYS A 1 190 ? 7.690 -7.326 22.311 1.00 78.69 190 LYS A C 1
ATOM 1500 O O . LYS A 1 190 ? 7.713 -8.480 22.737 1.00 78.69 190 LYS A O 1
ATOM 1505 N N . LEU A 1 191 ? 6.672 -6.841 21.598 1.00 77.56 191 LEU A N 1
ATOM 1506 C CA . LEU A 1 191 ? 5.446 -7.594 21.336 1.00 77.56 191 LEU A CA 1
ATOM 1507 C C . LEU A 1 191 ? 5.676 -8.808 20.430 1.00 77.56 191 LEU A C 1
ATOM 1509 O O . LEU A 1 191 ? 5.144 -9.878 20.704 1.00 77.56 191 LEU A O 1
ATOM 1513 N N . LYS A 1 192 ? 6.515 -8.689 19.395 1.00 80.69 192 LYS A N 1
ATOM 1514 C CA . LYS A 1 192 ? 6.887 -9.807 18.510 1.00 80.69 192 LYS A CA 1
ATOM 1515 C C . LYS A 1 192 ? 7.530 -10.974 19.279 1.00 80.69 192 LYS A C 1
ATOM 1517 O O . LYS A 1 192 ? 7.448 -12.105 18.811 1.00 80.69 192 LYS A O 1
ATOM 1522 N N . LYS A 1 193 ? 8.144 -10.741 20.452 1.00 81.19 193 LYS A N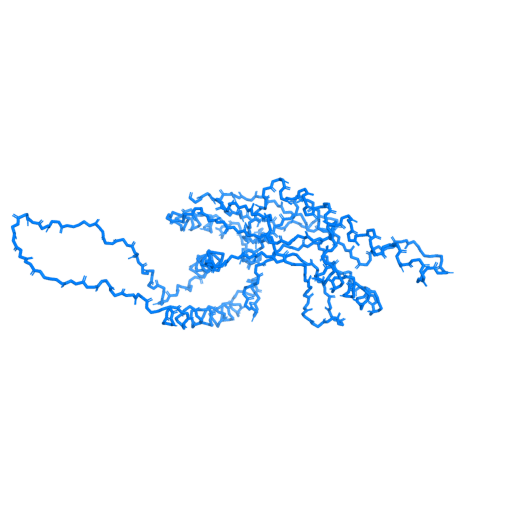 1
ATOM 1523 C CA . LYS A 1 193 ? 8.694 -11.821 21.300 1.00 81.19 193 LYS A CA 1
ATOM 1524 C C . LYS A 1 193 ? 7.597 -12.692 21.917 1.00 81.19 193 LYS A C 1
ATOM 1526 O O . LYS A 1 193 ? 7.764 -13.905 21.966 1.00 81.19 193 LYS A O 1
ATOM 1531 N N . SER A 1 194 ? 6.495 -12.091 22.371 1.00 81.25 194 SER A N 1
ATOM 1532 C CA . SER A 1 194 ? 5.340 -12.817 22.923 1.00 81.25 194 SER A CA 1
ATOM 1533 C C . SER A 1 194 ? 4.323 -13.228 21.852 1.00 81.25 194 SER A C 1
ATOM 1535 O O . SER A 1 194 ? 3.624 -14.221 22.024 1.00 81.25 194 SER A O 1
ATOM 1537 N N . HIS A 1 195 ? 4.290 -12.524 20.716 1.00 77.56 195 HIS A N 1
ATOM 1538 C CA . HIS A 1 195 ? 3.373 -12.751 19.596 1.00 77.56 195 HIS A CA 1
ATOM 1539 C C . HIS A 1 195 ? 4.132 -12.805 18.251 1.00 77.56 195 HIS A C 1
ATOM 1541 O O . HIS A 1 195 ? 4.044 -11.878 17.441 1.00 77.56 195 HIS A O 1
ATOM 1547 N N . PRO A 1 196 ? 4.863 -13.901 17.955 1.00 77.69 196 PRO A N 1
ATOM 1548 C CA . PRO A 1 196 ? 5.744 -14.002 16.778 1.00 77.69 196 PRO A CA 1
ATOM 1549 C C . PRO A 1 196 ? 5.027 -13.945 15.421 1.00 77.69 196 PRO A C 1
ATOM 1551 O O . PRO A 1 196 ? 5.653 -13.770 14.373 1.00 77.69 196 PRO A O 1
ATOM 1554 N N . PHE A 1 197 ? 3.707 -14.131 15.425 1.00 73.88 197 PHE A N 1
ATOM 1555 C CA . PHE A 1 197 ? 2.865 -14.035 14.238 1.00 73.88 197 PHE A CA 1
ATOM 1556 C C . PHE A 1 197 ? 2.649 -12.591 13.773 1.00 73.88 197 PHE A C 1
ATOM 1558 O O . PHE A 1 197 ? 2.289 -12.390 12.606 1.00 73.88 197 PHE A O 1
ATOM 1565 N N . LEU A 1 198 ? 2.872 -11.607 14.655 1.00 74.94 198 LEU A N 1
ATOM 1566 C CA . LEU A 1 198 ? 2.725 -10.202 14.315 1.00 74.94 198 LEU A CA 1
ATOM 1567 C C . LEU A 1 198 ? 3.761 -9.776 13.284 1.00 74.94 198 LEU A C 1
ATOM 1569 O O . LEU A 1 198 ? 4.909 -10.233 13.257 1.00 74.94 198 LEU A O 1
ATOM 1573 N N . LYS A 1 199 ? 3.328 -8.896 12.390 1.00 73.12 199 LYS A N 1
ATOM 1574 C CA . LYS A 1 199 ? 4.160 -8.318 11.341 1.00 73.12 199 LYS A CA 1
ATOM 1575 C C . LYS A 1 199 ? 4.306 -6.813 11.553 1.00 73.12 199 LYS A C 1
ATOM 1577 O O . LYS A 1 199 ? 3.636 -6.197 12.367 1.00 73.12 199 LYS A O 1
ATOM 1582 N N . GLY A 1 200 ? 5.280 -6.252 10.850 1.00 62.50 200 GLY A N 1
ATOM 1583 C CA . GLY A 1 200 ? 5.663 -4.847 10.913 1.00 62.50 200 GLY A CA 1
ATOM 1584 C C . GLY A 1 200 ? 7.121 -4.715 10.500 1.00 62.50 200 GLY A C 1
ATOM 1585 O O . GLY A 1 200 ? 7.931 -5.591 10.805 1.00 62.50 200 GLY A O 1
ATOM 1586 N N . SER A 1 201 ? 7.427 -3.687 9.713 1.00 59.97 201 SER A N 1
ATOM 1587 C CA . SER A 1 201 ? 8.788 -3.442 9.242 1.00 59.97 201 SER A CA 1
ATOM 1588 C C . SER A 1 201 ? 9.592 -2.745 10.330 1.00 59.97 201 SER A C 1
ATOM 1590 O O . SER A 1 201 ? 9.061 -1.862 10.986 1.00 59.97 201 SER A O 1
ATOM 1592 N N . ASP A 1 202 ? 10.874 -3.080 10.453 1.00 58.00 202 ASP A N 1
ATOM 1593 C CA . ASP A 1 202 ? 11.829 -2.326 11.280 1.00 58.00 202 ASP A CA 1
ATOM 1594 C C . ASP A 1 202 ? 12.278 -1.027 10.572 1.00 58.00 202 ASP A C 1
ATOM 1596 O O . ASP A 1 202 ? 13.160 -0.306 11.029 1.00 58.00 202 ASP A O 1
ATOM 1600 N N . SER A 1 203 ? 11.713 -0.749 9.390 1.00 60.62 203 SER A N 1
ATOM 1601 C CA . SER A 1 203 ? 11.965 0.454 8.605 1.00 60.62 203 SER A CA 1
ATOM 1602 C C . SER A 1 203 ? 10.838 1.470 8.777 1.00 60.62 203 SER A C 1
ATOM 1604 O O . SER A 1 203 ? 9.679 1.075 8.933 1.00 60.62 203 SER A O 1
ATOM 1606 N N . PRO A 1 204 ? 11.152 2.774 8.661 1.00 70.00 204 PRO A N 1
ATOM 1607 C CA . PRO A 1 204 ? 10.146 3.822 8.641 1.00 70.00 204 PRO A CA 1
ATOM 1608 C C . PRO A 1 204 ? 9.068 3.544 7.597 1.00 70.00 204 PRO A C 1
ATOM 1610 O O . PRO A 1 204 ? 9.340 2.991 6.525 1.00 70.00 204 PRO A O 1
ATOM 1613 N N . PHE A 1 205 ? 7.850 3.973 7.907 1.00 81.50 205 PHE A N 1
ATOM 1614 C CA . PHE A 1 205 ? 6.744 3.930 6.969 1.00 81.50 205 PHE A CA 1
ATOM 1615 C C . PHE A 1 205 ? 7.105 4.720 5.707 1.00 81.50 205 PHE A C 1
ATOM 1617 O O . PHE A 1 205 ? 7.510 5.877 5.769 1.00 81.50 205 PHE A O 1
ATOM 1624 N N . LEU A 1 206 ? 7.009 4.052 4.560 1.00 86.31 206 LEU A N 1
ATOM 1625 C CA . LEU A 1 206 ? 7.248 4.635 3.248 1.00 86.31 206 LEU A CA 1
ATOM 1626 C C . LEU A 1 206 ? 5.953 4.469 2.453 1.00 86.31 206 LEU A C 1
ATOM 1628 O O . LEU A 1 206 ? 5.676 3.345 2.034 1.00 86.31 206 LEU A O 1
ATOM 1632 N N . PRO A 1 207 ? 5.146 5.519 2.256 1.00 91.88 207 PRO A N 1
ATOM 1633 C CA . PRO A 1 207 ? 3.892 5.404 1.524 1.00 91.88 207 PRO A CA 1
ATOM 1634 C C . PRO A 1 207 ? 4.143 5.042 0.053 1.00 91.88 207 PRO A C 1
ATOM 1636 O O . PRO A 1 207 ? 4.777 5.790 -0.694 1.00 91.88 207 PRO A O 1
ATOM 1639 N N . HIS A 1 208 ? 3.686 3.862 -0.367 1.00 94.19 208 HIS A N 1
ATOM 1640 C CA . HIS A 1 208 ? 3.860 3.388 -1.738 1.00 94.19 208 HIS A CA 1
ATOM 1641 C C . HIS A 1 208 ? 2.786 2.382 -2.156 1.00 94.19 208 HIS A C 1
ATOM 1643 O O . HIS A 1 208 ? 2.242 1.655 -1.326 1.00 94.19 208 HIS A O 1
ATOM 1649 N N . ILE A 1 209 ? 2.550 2.294 -3.466 1.00 94.88 209 ILE A N 1
ATOM 1650 C CA . ILE A 1 209 ? 1.734 1.254 -4.103 1.00 94.88 209 ILE A CA 1
ATOM 1651 C C . ILE A 1 209 ? 2.668 0.314 -4.861 1.00 94.88 209 ILE A C 1
ATOM 1653 O O . ILE A 1 209 ? 3.439 0.737 -5.724 1.00 94.88 209 ILE A O 1
ATOM 1657 N N . THR A 1 210 ? 2.620 -0.979 -4.537 1.00 94.19 210 THR A N 1
ATOM 1658 C CA . THR A 1 210 ? 3.463 -1.985 -5.199 1.00 94.19 210 THR A CA 1
ATOM 1659 C C . THR A 1 210 ? 2.975 -2.240 -6.625 1.00 94.19 210 THR A C 1
ATOM 1661 O O . THR A 1 210 ? 1.895 -2.793 -6.816 1.00 94.19 210 THR A O 1
ATOM 1664 N N . LEU A 1 211 ? 3.807 -1.925 -7.620 1.00 93.19 211 LEU A N 1
ATOM 1665 C CA . LEU A 1 211 ? 3.550 -2.245 -9.027 1.00 93.19 211 LEU A CA 1
ATOM 1666 C C . LEU A 1 211 ? 3.838 -3.709 -9.336 1.00 93.19 211 LEU A C 1
ATOM 1668 O O . LEU A 1 211 ? 3.126 -4.335 -10.113 1.00 93.19 211 LEU A O 1
ATOM 1672 N N . GLY A 1 212 ? 4.899 -4.256 -8.755 1.00 91.31 212 GLY A N 1
ATOM 1673 C CA . GLY A 1 212 ? 5.306 -5.620 -9.036 1.00 91.31 212 GLY A CA 1
ATOM 1674 C C . GLY A 1 212 ? 6.394 -6.104 -8.100 1.00 91.31 212 GLY A C 1
ATOM 1675 O O . GLY A 1 212 ? 7.056 -5.330 -7.402 1.00 91.31 212 GLY A O 1
ATOM 1676 N N . ARG A 1 213 ? 6.566 -7.421 -8.075 1.00 91.94 213 ARG A N 1
ATOM 1677 C CA . ARG A 1 213 ? 7.568 -8.104 -7.262 1.00 91.94 213 ARG A CA 1
ATOM 1678 C C . ARG A 1 213 ? 8.463 -8.927 -8.163 1.00 91.94 213 ARG A C 1
ATOM 1680 O O . ARG A 1 213 ? 7.971 -9.640 -9.026 1.00 91.94 213 ARG A O 1
ATOM 1687 N N . LEU A 1 214 ? 9.769 -8.823 -7.967 1.00 90.88 214 LEU A N 1
ATOM 1688 C CA . LEU A 1 214 ? 10.715 -9.628 -8.723 1.00 90.88 214 LEU A CA 1
ATOM 1689 C C . LEU A 1 214 ? 10.699 -11.062 -8.216 1.00 90.88 214 LEU A C 1
ATOM 1691 O O . LEU A 1 214 ? 10.670 -11.300 -7.003 1.00 90.88 214 LEU A O 1
ATOM 1695 N N . GLU A 1 215 ? 10.799 -11.996 -9.152 1.00 87.31 215 GLU A N 1
ATOM 1696 C CA . GLU A 1 215 ? 10.953 -13.405 -8.842 1.00 87.31 215 GLU A CA 1
ATOM 1697 C C . GLU A 1 215 ? 12.242 -13.647 -8.053 1.00 87.31 215 GLU A C 1
ATOM 1699 O O . GLU A 1 215 ? 13.276 -12.989 -8.241 1.00 87.31 215 GLU A O 1
ATOM 1704 N N . ARG A 1 216 ? 12.200 -14.622 -7.141 1.00 82.12 216 ARG A N 1
ATOM 1705 C CA . ARG A 1 216 ? 13.382 -14.974 -6.333 1.00 82.12 216 ARG A CA 1
ATOM 1706 C C . ARG A 1 216 ? 14.545 -15.429 -7.213 1.00 82.12 216 ARG A C 1
ATOM 1708 O O . ARG A 1 216 ? 15.698 -15.178 -6.869 1.00 82.12 216 ARG A O 1
ATOM 1715 N N . THR A 1 217 ? 14.220 -16.058 -8.336 1.00 84.56 217 THR A N 1
ATOM 1716 C CA . THR A 1 217 ? 15.139 -16.582 -9.347 1.00 84.56 217 THR A CA 1
ATOM 1717 C C . THR A 1 217 ? 15.639 -15.526 -10.331 1.00 84.56 217 THR A C 1
ATOM 1719 O O . THR A 1 217 ? 16.520 -15.850 -11.124 1.00 84.56 217 THR A O 1
ATOM 1722 N N . ALA A 1 218 ? 15.141 -14.281 -10.273 1.00 85.31 218 ALA A N 1
ATOM 1723 C CA . ALA A 1 218 ? 15.591 -13.216 -11.166 1.00 85.31 218 ALA A CA 1
ATOM 1724 C C . ALA A 1 218 ? 17.121 -13.063 -11.103 1.00 85.31 218 ALA A C 1
ATOM 1726 O O . ALA A 1 218 ? 17.726 -13.103 -10.020 1.00 85.31 218 ALA A O 1
ATOM 1727 N N . LYS A 1 219 ? 17.761 -12.891 -12.254 1.00 87.12 219 LYS A N 1
ATOM 1728 C CA . LYS A 1 219 ? 19.213 -12.751 -12.381 1.00 87.12 219 LYS A CA 1
ATOM 1729 C C . LYS A 1 219 ? 19.665 -11.344 -11.996 1.00 87.12 219 LYS A C 1
ATOM 1731 O O . LYS A 1 219 ? 18.864 -10.429 -11.800 1.00 87.12 219 LYS A O 1
ATOM 1736 N N . ARG A 1 220 ? 20.971 -11.157 -11.806 1.00 85.81 220 ARG A N 1
ATOM 1737 C CA . ARG A 1 220 ? 21.519 -9.843 -11.439 1.00 85.81 220 ARG A CA 1
ATOM 1738 C C . ARG A 1 220 ? 21.382 -8.852 -12.593 1.00 85.81 220 ARG A C 1
ATOM 1740 O O . ARG A 1 220 ? 21.009 -7.711 -12.357 1.00 85.81 220 ARG A O 1
ATOM 1747 N N . GLU A 1 221 ? 21.617 -9.314 -13.812 1.00 84.75 221 GLU A N 1
ATOM 1748 C CA . GLU A 1 221 ? 21.536 -8.530 -15.042 1.00 84.75 221 GLU A CA 1
ATOM 1749 C C . GLU A 1 221 ? 20.116 -7.990 -15.247 1.00 84.75 221 GLU A C 1
ATOM 1751 O O . GLU A 1 221 ? 19.941 -6.814 -15.544 1.00 84.75 221 GLU A O 1
ATOM 1756 N N . GLU A 1 222 ? 19.099 -8.814 -14.983 1.00 86.38 222 GLU A N 1
ATOM 1757 C CA . GLU A 1 222 ? 17.685 -8.422 -15.030 1.00 86.38 222 GLU A CA 1
ATOM 1758 C C . GLU A 1 222 ? 17.360 -7.326 -14.004 1.00 86.38 222 GLU A C 1
ATOM 1760 O O . GLU A 1 222 ? 16.671 -6.353 -14.317 1.00 86.38 222 GLU A O 1
ATOM 1765 N N . ARG A 1 223 ? 17.895 -7.441 -12.779 1.00 87.94 223 ARG A N 1
ATOM 1766 C CA . ARG A 1 223 ? 17.729 -6.417 -11.733 1.00 87.94 223 ARG A CA 1
ATOM 1767 C C . ARG A 1 223 ? 18.412 -5.110 -12.106 1.00 87.94 223 ARG A C 1
ATOM 1769 O O . ARG A 1 223 ? 17.803 -4.051 -11.969 1.00 87.94 223 ARG A O 1
ATOM 1776 N N . ASP A 1 224 ? 19.660 -5.179 -12.556 1.00 86.31 224 ASP A N 1
ATOM 1777 C CA . ASP A 1 224 ? 20.445 -4.002 -12.925 1.00 86.31 224 ASP A CA 1
ATOM 1778 C C . ASP A 1 224 ? 19.811 -3.295 -14.136 1.00 86.31 224 ASP A C 1
ATOM 1780 O O . ASP A 1 224 ? 19.678 -2.067 -14.145 1.00 86.31 224 ASP A O 1
ATOM 1784 N N . TYR A 1 225 ? 19.312 -4.068 -15.104 1.00 84.88 225 TYR A N 1
ATOM 1785 C CA . TYR A 1 225 ? 18.572 -3.553 -16.247 1.00 84.88 225 TYR A CA 1
ATOM 1786 C C . TYR A 1 225 ? 17.258 -2.882 -15.832 1.00 84.88 225 TYR A C 1
ATOM 1788 O O . TYR A 1 225 ? 17.049 -1.715 -16.169 1.00 84.88 225 TYR A O 1
ATOM 1796 N N . LEU A 1 226 ? 16.411 -3.546 -15.038 1.00 87.06 226 LEU A N 1
ATOM 1797 C CA . LEU A 1 226 ? 15.163 -2.956 -14.549 1.00 87.06 226 LEU A CA 1
ATOM 1798 C C . LEU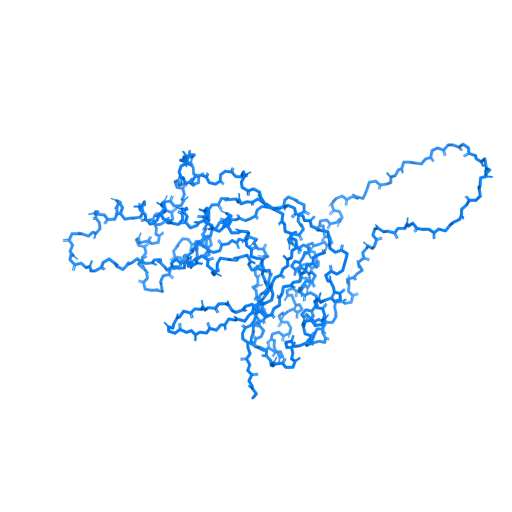 A 1 226 ? 15.420 -1.676 -13.744 1.00 87.06 226 LEU A C 1
ATOM 1800 O O . LEU A 1 226 ? 14.748 -0.670 -13.952 1.00 87.06 226 LEU A O 1
ATOM 1804 N N . ALA A 1 227 ? 16.441 -1.665 -12.884 1.00 85.50 227 ALA A N 1
ATOM 1805 C CA . ALA A 1 227 ? 16.835 -0.465 -12.154 1.00 85.50 227 ALA A CA 1
ATOM 1806 C C . ALA A 1 227 ? 17.260 0.676 -13.097 1.00 85.50 227 ALA A C 1
ATOM 1808 O O . ALA A 1 227 ? 16.993 1.845 -12.805 1.00 85.50 227 ALA A O 1
ATOM 1809 N N . SER A 1 228 ? 17.896 0.358 -14.230 1.00 84.19 228 SER A N 1
ATOM 1810 C CA . SER A 1 228 ? 18.243 1.343 -15.260 1.00 84.19 228 SER A CA 1
ATOM 1811 C C . SER A 1 228 ? 17.008 1.907 -15.968 1.00 84.19 228 SER A C 1
ATOM 1813 O O . SER A 1 228 ? 16.953 3.115 -16.189 1.00 84.19 228 SER A O 1
ATOM 1815 N N . VAL A 1 229 ? 16.004 1.069 -16.262 1.00 83.12 229 VAL A N 1
ATOM 1816 C CA . VAL A 1 229 ? 14.729 1.498 -16.858 1.00 83.12 229 VAL A CA 1
ATOM 1817 C C . VAL A 1 229 ? 14.001 2.428 -15.892 1.00 83.12 229 VAL A C 1
ATOM 1819 O O . VAL A 1 229 ? 13.699 3.553 -16.271 1.00 83.12 229 VAL A O 1
ATOM 1822 N N . ILE A 1 230 ? 13.848 2.022 -14.625 1.00 82.31 230 ILE A N 1
ATOM 1823 C CA . ILE A 1 230 ? 13.212 2.835 -13.573 1.00 82.31 230 ILE A CA 1
ATOM 1824 C C . ILE A 1 230 ? 13.927 4.186 -13.408 1.00 82.31 230 ILE A C 1
ATOM 1826 O O . ILE A 1 230 ? 13.293 5.233 -13.301 1.00 82.31 230 ILE A O 1
ATOM 1830 N N . SER A 1 231 ? 15.265 4.184 -13.408 1.00 77.69 231 SER A N 1
ATOM 1831 C CA . SER A 1 231 ? 16.041 5.425 -13.277 1.00 77.69 231 SER A CA 1
ATOM 1832 C C . SER A 1 231 ? 15.823 6.350 -14.477 1.00 77.69 231 SER A C 1
ATOM 1834 O O . SER A 1 231 ? 15.683 7.553 -14.298 1.00 77.69 231 SER A O 1
ATOM 1836 N N . LYS A 1 232 ? 15.758 5.803 -15.697 1.00 72.06 232 LYS A N 1
ATOM 1837 C CA . LYS A 1 232 ? 15.503 6.578 -16.920 1.00 72.06 232 LYS A CA 1
ATOM 1838 C C . LYS A 1 232 ? 14.083 7.135 -16.959 1.00 72.06 232 LYS A C 1
ATOM 1840 O O . LYS A 1 232 ? 13.922 8.295 -17.310 1.00 72.06 232 LYS A O 1
ATOM 1845 N N . THR A 1 233 ? 13.078 6.370 -16.536 1.00 65.50 233 THR A N 1
ATOM 1846 C CA . THR A 1 233 ? 11.691 6.858 -16.462 1.00 65.50 233 THR A CA 1
ATOM 1847 C C . THR A 1 233 ? 11.530 8.003 -15.468 1.00 65.50 233 THR A C 1
ATOM 1849 O O . THR A 1 233 ? 10.782 8.939 -15.733 1.00 65.50 233 THR A O 1
ATOM 1852 N N . SER A 1 234 ? 12.283 7.981 -14.364 1.00 54.72 234 SER A N 1
ATOM 1853 C CA . SER A 1 234 ? 12.295 9.081 -13.393 1.00 54.72 234 SER A CA 1
ATOM 1854 C C . SER A 1 234 ? 13.088 10.309 -13.866 1.00 54.72 234 SER A C 1
ATOM 1856 O O . SER A 1 234 ? 12.833 11.403 -13.377 1.00 54.72 234 SER A O 1
ATOM 1858 N N . LEU A 1 235 ? 14.042 10.149 -14.794 1.00 41.59 235 LEU A N 1
ATOM 1859 C CA . LEU A 1 235 ? 14.937 11.220 -15.261 1.00 41.59 235 LEU A CA 1
ATOM 1860 C C . LEU A 1 235 ? 14.509 11.878 -16.582 1.00 41.59 235 LEU A C 1
ATOM 1862 O O . LEU A 1 235 ? 14.918 13.006 -16.837 1.00 41.59 235 LEU A O 1
ATOM 1866 N N . LEU A 1 236 ? 13.744 11.193 -17.438 1.00 34.84 236 LEU A N 1
ATOM 1867 C CA . LEU A 1 236 ? 13.551 11.619 -18.832 1.00 34.84 236 LEU A CA 1
ATOM 1868 C C . LEU A 1 236 ? 12.261 12.396 -19.126 1.00 34.84 236 LEU A C 1
ATOM 1870 O O . LEU A 1 236 ? 12.058 12.740 -20.282 1.00 34.84 236 LEU A O 1
ATOM 1874 N N . ASN A 1 237 ? 11.401 12.705 -18.144 1.00 43.91 237 ASN A N 1
ATOM 1875 C CA . ASN A 1 237 ? 10.105 13.363 -18.411 1.00 43.91 237 ASN A CA 1
ATOM 1876 C C . ASN A 1 237 ? 9.339 12.714 -19.587 1.00 43.91 237 ASN A C 1
ATOM 1878 O O . ASN A 1 237 ? 8.657 13.403 -20.339 1.00 43.91 237 ASN A O 1
ATOM 1882 N N . GLU A 1 238 ? 9.474 11.393 -19.770 1.00 43.16 238 GLU A N 1
ATOM 1883 C CA . GLU A 1 238 ? 8.785 10.651 -20.829 1.00 43.16 238 GLU A CA 1
ATOM 1884 C C . GLU A 1 238 ? 7.277 10.754 -20.578 1.00 43.16 238 GLU A C 1
ATOM 1886 O O . GLU A 1 238 ? 6.805 10.157 -19.611 1.00 43.16 238 GLU A O 1
ATOM 1891 N N . PRO A 1 239 ? 6.489 11.480 -21.393 1.00 45.03 239 PRO A N 1
ATOM 1892 C CA . PRO A 1 239 ? 5.094 11.795 -21.068 1.00 45.03 239 PRO A CA 1
ATOM 1893 C C . PRO A 1 239 ? 4.215 10.550 -20.865 1.00 45.03 239 PRO A C 1
ATOM 1895 O O . PRO A 1 239 ? 3.197 10.600 -20.184 1.00 45.03 239 PRO A O 1
ATOM 1898 N N . SER A 1 240 ? 4.620 9.416 -21.445 1.00 45.06 240 SER A N 1
ATOM 1899 C CA . SER A 1 240 ? 3.973 8.107 -21.320 1.00 45.06 240 SER A CA 1
ATOM 1900 C C . SER A 1 240 ? 4.342 7.336 -20.041 1.00 45.06 240 SER A C 1
ATOM 1902 O O . SER A 1 240 ? 3.635 6.401 -19.669 1.00 45.06 240 SER A O 1
ATOM 1904 N N . LEU A 1 241 ? 5.436 7.698 -19.363 1.00 47.84 241 LEU A N 1
ATOM 1905 C CA . LEU A 1 241 ? 5.976 7.039 -18.161 1.00 47.84 241 LEU A CA 1
ATOM 1906 C C . LEU A 1 241 ? 6.132 8.006 -16.971 1.00 47.84 241 LEU A C 1
ATOM 1908 O O . LEU A 1 241 ? 6.524 7.590 -15.880 1.00 47.84 241 LEU A O 1
ATOM 1912 N N . HIS A 1 242 ? 5.775 9.276 -17.161 1.00 48.72 242 HIS A N 1
ATOM 1913 C CA . HIS A 1 242 ? 5.841 10.326 -16.160 1.00 48.72 242 HIS A CA 1
ATOM 1914 C C . HIS A 1 242 ? 4.494 10.491 -15.441 1.00 48.72 242 HIS A C 1
ATOM 1916 O O . HIS A 1 242 ? 3.627 11.247 -15.871 1.00 48.72 242 HIS A O 1
ATOM 1922 N N . ILE A 1 243 ? 4.350 9.840 -14.283 1.00 54.94 243 ILE A N 1
ATOM 1923 C CA . ILE A 1 243 ? 3.379 10.263 -13.261 1.00 54.94 243 ILE A CA 1
ATOM 1924 C C . ILE A 1 243 ? 4.003 11.440 -12.514 1.00 54.94 243 ILE A C 1
ATOM 1926 O O . ILE A 1 243 ? 4.478 11.309 -11.389 1.00 54.94 243 ILE A O 1
ATOM 1930 N N . GLY A 1 244 ? 4.142 12.583 -13.172 1.00 48.69 244 GLY A N 1
ATOM 1931 C CA . GLY A 1 244 ? 4.681 13.763 -12.505 1.00 48.69 244 GLY A CA 1
ATOM 1932 C C . GLY A 1 244 ? 3.620 14.353 -11.597 1.00 48.69 244 GLY A C 1
ATOM 1933 O O . GLY A 1 244 ? 2.794 15.078 -12.125 1.00 48.69 244 GLY A O 1
ATOM 1934 N N . ASN A 1 245 ? 3.611 14.029 -10.296 1.00 58.38 245 ASN A N 1
ATOM 1935 C CA . ASN A 1 245 ? 2.924 14.719 -9.182 1.00 58.38 245 ASN A CA 1
ATOM 1936 C C . ASN A 1 245 ? 1.546 15.370 -9.474 1.00 58.38 245 ASN A C 1
ATOM 1938 O O . ASN A 1 245 ? 1.205 16.386 -8.879 1.00 58.38 245 ASN A O 1
ATOM 1942 N N . THR A 1 246 ? 0.760 14.827 -10.401 1.00 67.12 246 THR A N 1
ATOM 1943 C CA . THR A 1 246 ? -0.465 15.465 -10.928 1.00 67.12 246 THR A CA 1
ATOM 1944 C C . THR A 1 246 ? -1.696 14.616 -10.692 1.00 67.12 246 THR A C 1
ATOM 1946 O O . THR A 1 246 ? -2.808 15.136 -10.679 1.00 67.12 246 THR A O 1
ATOM 1949 N N . ILE A 1 247 ? -1.516 13.307 -10.500 1.00 85.25 247 ILE A N 1
ATOM 1950 C CA . ILE A 1 247 ? -2.619 12.414 -10.166 1.00 85.25 247 ILE A CA 1
ATOM 1951 C C . ILE A 1 247 ? -2.834 12.509 -8.663 1.00 85.25 247 ILE A C 1
ATOM 1953 O O . ILE A 1 247 ? -2.185 11.816 -7.878 1.00 85.25 247 ILE A O 1
ATOM 1957 N N . GLU A 1 248 ? -3.741 13.396 -8.289 1.00 90.38 248 GLU A N 1
ATOM 1958 C CA . GLU A 1 248 ? -4.231 13.529 -6.929 1.00 90.38 248 GLU A CA 1
ATOM 1959 C C . GLU A 1 248 ? -5.516 12.736 -6.743 1.00 90.38 248 GLU A C 1
ATOM 1961 O O . GLU A 1 248 ? -6.351 12.634 -7.647 1.00 90.38 248 GLU A O 1
ATOM 1966 N N . TRP A 1 249 ? -5.701 12.204 -5.542 1.00 94.31 249 TRP A N 1
ATOM 1967 C CA . TRP A 1 249 ? -7.004 11.725 -5.116 1.00 94.31 249 TRP A CA 1
ATOM 1968 C C . TRP A 1 249 ? -7.230 11.999 -3.637 1.00 94.31 249 TRP A C 1
ATOM 1970 O O . TRP A 1 249 ? -6.300 12.216 -2.860 1.00 94.31 249 TRP A O 1
ATOM 1980 N N . GLU A 1 250 ? -8.501 12.000 -3.262 1.00 95.94 250 GLU A N 1
ATOM 1981 C CA . GLU A 1 250 ? -8.936 12.165 -1.885 1.00 95.94 250 GLU A CA 1
ATOM 1982 C C . GLU A 1 250 ? -9.075 10.795 -1.216 1.00 95.94 250 GLU A C 1
ATOM 1984 O O . GLU A 1 250 ? -9.744 9.896 -1.732 1.00 95.94 250 GLU A O 1
ATOM 1989 N N . VAL A 1 251 ? -8.439 10.636 -0.060 1.00 97.00 251 VAL A N 1
ATOM 1990 C CA . VAL A 1 251 ? -8.575 9.475 0.816 1.00 97.00 251 VAL A CA 1
ATOM 1991 C C . VAL A 1 251 ? -9.745 9.735 1.757 1.00 97.00 251 VAL A C 1
ATOM 1993 O O . VAL A 1 251 ? -9.705 10.667 2.555 1.00 97.00 251 VAL A O 1
ATOM 1996 N N . LYS A 1 252 ? -10.786 8.907 1.653 1.00 95.69 252 LYS A N 1
ATOM 1997 C CA . LYS A 1 252 ? -12.020 8.999 2.460 1.00 95.69 252 LYS A CA 1
ATOM 1998 C C . LYS A 1 252 ? -12.216 7.822 3.402 1.00 95.69 252 LYS A C 1
ATOM 2000 O O . LYS A 1 252 ? -13.144 7.827 4.199 1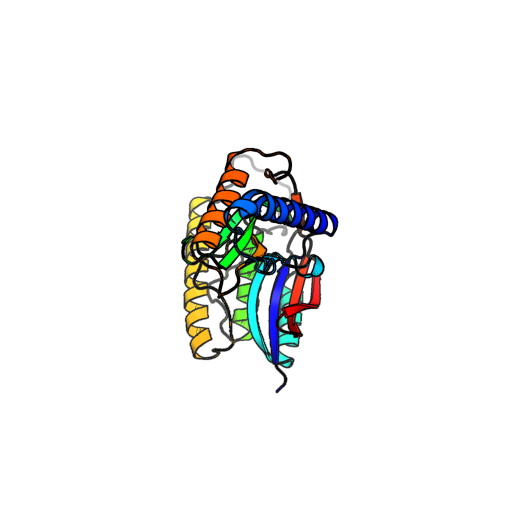.00 95.69 252 LYS A O 1
ATOM 2005 N N . SER A 1 253 ? -11.403 6.790 3.238 1.00 96.38 253 SER A N 1
ATOM 2006 C CA . SER A 1 253 ? -11.546 5.528 3.938 1.00 96.38 253 SER A CA 1
ATOM 2007 C C . SER A 1 253 ? -10.219 4.785 3.990 1.00 96.38 253 SER A C 1
ATOM 2009 O O . SER A 1 253 ? -9.306 5.043 3.198 1.00 96.38 253 SER A O 1
ATOM 2011 N N . PHE A 1 254 ? -10.126 3.813 4.892 1.00 97.06 254 PHE A N 1
ATOM 2012 C CA . PHE A 1 254 ? -9.188 2.703 4.758 1.00 97.06 254 PHE A CA 1
ATOM 2013 C C . PHE A 1 254 ? -9.927 1.371 4.765 1.00 97.06 254 PHE A C 1
ATOM 2015 O O . PHE A 1 254 ? -11.071 1.259 5.197 1.00 97.06 254 PHE A O 1
ATOM 2022 N N . VAL A 1 255 ? -9.235 0.332 4.318 1.00 97.50 255 VAL A N 1
ATOM 2023 C CA . VAL A 1 255 ? -9.785 -1.007 4.164 1.00 97.50 255 VAL A CA 1
ATOM 2024 C C . VAL A 1 255 ? -8.992 -1.989 5.016 1.00 97.50 255 VAL A C 1
ATOM 2026 O O . VAL A 1 255 ? -7.755 -1.996 5.009 1.00 97.50 255 VAL A O 1
ATOM 2029 N N . PHE A 1 256 ? -9.712 -2.838 5.744 1.00 97.44 256 PHE A N 1
ATOM 2030 C CA . PHE A 1 256 ? -9.148 -3.975 6.453 1.00 97.44 256 PHE A CA 1
ATOM 2031 C C . PHE A 1 256 ? -9.231 -5.215 5.561 1.00 97.44 256 PHE A C 1
ATOM 2033 O O . PHE A 1 256 ? -10.314 -5.608 5.129 1.00 97.44 256 PHE A O 1
ATOM 2040 N N . TYR A 1 257 ? -8.082 -5.817 5.262 1.00 97.00 257 TYR A N 1
ATOM 2041 C CA . TYR A 1 257 ? -7.959 -6.914 4.308 1.00 97.00 257 TYR A CA 1
ATOM 2042 C C . TYR A 1 257 ? -7.581 -8.229 4.982 1.00 97.00 257 TYR A C 1
ATOM 2044 O O . TYR A 1 257 ? -6.749 -8.261 5.890 1.00 97.00 257 TYR A O 1
ATOM 2052 N N . GLU A 1 258 ? -8.098 -9.324 4.431 1.00 95.50 258 GLU A N 1
ATOM 2053 C CA . GLU A 1 258 ? -7.578 -10.677 4.609 1.00 95.50 258 GLU A CA 1
ATOM 2054 C C . GLU A 1 258 ? -6.797 -11.105 3.362 1.00 95.50 258 GLU A C 1
ATOM 2056 O O . GLU A 1 258 ? -7.276 -11.010 2.235 1.00 95.50 258 GLU A O 1
ATOM 2061 N N . SER A 1 259 ? -5.566 -11.560 3.573 1.00 92.94 259 SER A N 1
ATOM 2062 C CA . SER A 1 259 ? -4.668 -12.097 2.558 1.00 92.94 259 SER A CA 1
ATOM 2063 C C . SER A 1 259 ? -4.844 -13.605 2.471 1.00 92.94 259 SER A C 1
ATOM 2065 O O . SER A 1 259 ? -4.389 -14.349 3.346 1.00 92.94 259 SER A O 1
ATOM 2067 N N . VAL A 1 260 ? -5.494 -14.041 1.398 1.00 89.75 260 VAL A N 1
ATOM 2068 C CA . VAL A 1 260 ? -5.733 -15.448 1.078 1.00 89.75 260 VAL A CA 1
ATOM 2069 C C . VAL A 1 260 ? -4.676 -15.893 0.072 1.00 89.75 260 VAL A C 1
ATOM 2071 O O . VAL A 1 260 ? -4.324 -15.149 -0.842 1.00 89.75 260 VAL A O 1
ATOM 2074 N N . GLN A 1 261 ? -4.102 -17.077 0.274 1.00 81.38 261 GLN A N 1
ATOM 2075 C CA . GLN A 1 261 ? -3.179 -17.676 -0.689 1.00 81.38 261 GLN A CA 1
ATOM 2076 C C . GLN A 1 261 ? -3.971 -18.627 -1.588 1.00 81.38 261 GLN A C 1
ATOM 2078 O O . GLN A 1 261 ? -4.458 -19.641 -1.100 1.00 81.38 261 GLN A O 1
ATOM 2083 N N . GLU A 1 262 ? -4.063 -18.317 -2.878 1.00 75.12 262 GLU A N 1
ATOM 2084 C CA . GLU A 1 262 ? -4.657 -19.180 -3.906 1.00 75.12 262 GLU A CA 1
ATOM 2085 C C . GLU A 1 262 ? -3.640 -19.374 -5.031 1.00 75.12 262 GLU A C 1
ATOM 2087 O O . GLU A 1 262 ? -3.077 -18.399 -5.525 1.00 75.12 262 GLU A O 1
ATOM 2092 N N . ASP A 1 263 ? -3.345 -20.624 -5.396 1.00 69.62 263 ASP A N 1
ATOM 2093 C CA . ASP A 1 263 ? -2.432 -20.985 -6.496 1.00 69.62 263 ASP A CA 1
ATOM 2094 C C . ASP A 1 263 ? -1.048 -20.299 -6.453 1.00 69.62 263 ASP A C 1
ATOM 2096 O O . ASP A 1 263 ? -0.440 -19.983 -7.473 1.00 69.62 263 ASP A O 1
ATOM 2100 N N . GLY A 1 264 ? -0.521 -20.048 -5.248 1.00 65.44 264 GLY A N 1
ATOM 2101 C CA . GLY A 1 264 ? 0.760 -19.349 -5.055 1.00 65.44 264 GLY A CA 1
ATOM 2102 C C . GLY A 1 264 ? 0.682 -17.823 -5.216 1.00 65.44 264 GLY A C 1
ATOM 2103 O O . GLY A 1 264 ? 1.710 -17.137 -5.189 1.00 65.44 264 GLY A O 1
ATOM 2104 N N . HIS A 1 265 ? -0.525 -17.275 -5.343 1.00 67.50 265 HIS A N 1
ATOM 2105 C CA . HIS A 1 265 ? -0.811 -15.852 -5.419 1.00 67.50 265 HIS A CA 1
ATOM 2106 C C . HIS A 1 265 ? -1.541 -15.367 -4.162 1.00 67.50 265 HIS A C 1
ATOM 2108 O O . HIS A 1 265 ? -2.427 -16.027 -3.627 1.00 67.50 265 HIS A O 1
ATOM 2114 N N . SER A 1 266 ? -1.171 -14.177 -3.684 1.00 75.31 266 SER A N 1
ATOM 2115 C CA . SER A 1 266 ? -1.959 -13.493 -2.659 1.00 75.31 266 SER A CA 1
ATOM 2116 C C . SER A 1 266 ? -3.150 -12.810 -3.322 1.00 75.31 266 SER A C 1
ATOM 2118 O O . SER A 1 266 ? -2.939 -11.892 -4.117 1.00 75.31 266 SER A O 1
ATOM 2120 N N . GLN A 1 267 ? -4.361 -13.212 -2.952 1.00 84.75 267 GLN A N 1
ATOM 2121 C CA . GLN A 1 267 ? -5.579 -12.444 -3.182 1.00 84.75 267 GLN A CA 1
ATOM 2122 C C . GLN A 1 267 ? -5.980 -11.718 -1.900 1.00 84.75 267 GLN A C 1
ATOM 2124 O O . GLN A 1 267 ? -5.689 -12.175 -0.790 1.00 84.75 267 GLN A O 1
ATOM 2129 N N . TYR A 1 268 ? -6.629 -10.567 -2.048 1.00 91.81 268 TYR A N 1
ATOM 2130 C CA . TYR A 1 268 ? -7.054 -9.756 -0.914 1.00 91.81 268 TYR A CA 1
ATOM 2131 C C . TYR A 1 268 ? -8.571 -9.687 -0.856 1.00 91.81 268 TYR A C 1
ATOM 2133 O O . TYR A 1 268 ? -9.218 -9.123 -1.734 1.00 91.81 268 TYR A O 1
ATOM 2141 N N . LYS A 1 269 ? -9.129 -10.243 0.215 1.00 93.81 269 LYS A N 1
ATOM 2142 C CA . LYS A 1 269 ? -10.542 -10.131 0.546 1.00 93.81 269 LYS A CA 1
ATOM 2143 C C . LYS A 1 269 ? -10.744 -8.906 1.427 1.00 93.81 269 LYS A C 1
ATOM 2145 O O . LYS A 1 269 ? -10.066 -8.754 2.442 1.00 93.81 269 LYS A O 1
ATOM 2150 N N . ILE A 1 270 ? -11.687 -8.048 1.054 1.00 95.94 270 ILE A N 1
ATOM 2151 C CA . ILE A 1 270 ? -12.122 -6.939 1.905 1.00 95.94 270 ILE A CA 1
ATOM 2152 C C . ILE A 1 270 ? -12.905 -7.528 3.081 1.00 95.94 270 ILE A C 1
ATOM 2154 O O . ILE A 1 270 ? -13.905 -8.215 2.879 1.00 95.94 270 ILE A O 1
ATOM 2158 N N . LEU A 1 271 ? -12.429 -7.285 4.301 1.00 95.94 271 LEU A N 1
ATOM 2159 C CA . LEU A 1 271 ? -13.155 -7.623 5.522 1.00 95.94 271 LEU A CA 1
ATOM 2160 C C . LEU A 1 271 ? -14.147 -6.521 5.883 1.00 95.94 271 LEU A C 1
ATOM 2162 O O . LEU A 1 271 ? -15.283 -6.827 6.233 1.00 95.94 271 LEU A O 1
ATOM 2166 N N . GLU A 1 272 ? -13.701 -5.266 5.808 1.00 96.88 272 GLU A N 1
ATOM 2167 C CA . GLU A 1 272 ? -14.498 -4.072 6.090 1.00 96.88 272 GLU A CA 1
ATOM 2168 C C . GLU A 1 272 ? -13.794 -2.822 5.538 1.00 96.88 272 GLU A C 1
ATOM 2170 O O . GLU A 1 272 ? -12.561 -2.772 5.478 1.00 96.88 272 GLU A O 1
ATOM 2175 N N . GLU A 1 273 ? -14.572 -1.818 5.144 1.00 96.69 273 GLU A N 1
ATOM 2176 C CA . GLU A 1 273 ? -14.090 -0.488 4.775 1.00 96.69 273 GLU A CA 1
ATOM 2177 C C . GLU A 1 273 ? -14.600 0.536 5.792 1.00 96.69 273 GLU A C 1
ATOM 2179 O O . GLU A 1 273 ? -15.781 0.543 6.135 1.00 96.69 273 GLU A O 1
ATOM 2184 N N . PHE A 1 274 ? -13.698 1.387 6.275 1.00 96.25 274 PHE A N 1
ATOM 2185 C CA . PHE A 1 274 ? -13.950 2.359 7.332 1.00 96.25 274 PHE A CA 1
ATOM 2186 C C . PHE A 1 274 ? -13.813 3.759 6.757 1.00 96.25 274 PHE A C 1
ATOM 2188 O O . PHE A 1 274 ? -12.713 4.152 6.369 1.00 96.25 274 PHE A O 1
ATOM 2195 N N . TYR A 1 275 ? -14.925 4.484 6.692 1.00 94.50 275 TYR A N 1
ATOM 2196 C CA . TYR A 1 275 ? -14.988 5.849 6.178 1.00 94.50 275 TYR A CA 1
ATOM 2197 C C . TYR A 1 275 ? -14.700 6.860 7.295 1.00 94.50 275 TYR A C 1
ATOM 2199 O O . TYR A 1 275 ? -15.035 6.610 8.453 1.00 94.50 275 TYR A O 1
ATOM 2207 N N . PHE A 1 276 ? -14.040 7.953 6.923 1.00 92.19 276 PHE A N 1
ATOM 2208 C CA . PHE A 1 276 ? -13.673 9.081 7.779 1.00 92.19 276 PHE A CA 1
ATOM 2209 C C . PHE A 1 276 ? -14.872 9.989 8.068 1.00 92.19 276 PHE A C 1
ATOM 2211 O O . PHE A 1 276 ? -15.639 10.252 7.111 1.00 92.19 276 PHE A O 1
#

Radius of gyration: 22.5 Å; Cα contacts (8 Å, |Δi|>4): 366; chains: 1; bounding box: 42×69×58 Å

Nearest PDB structures (foldseek):
  1vgj-assembly1_A  TM=8.162E-01  e=2.633E-09  Pyrococcus horikoshii
  2fyh-assembly1_A  TM=7.854E-01  e=8.642E-09  Pyrococcus furiosus DSM 3638
  6d30-assembly1_A  TM=6.163E-01  e=2.013E-05  Homo sapiens
  5v1m-assembly1_A  TM=6.120E-01  e=4.705E-05  Homo sapiens
  4h7w-assembly1_A  TM=5.525E-01  e=3.166E-05  Homo sapiens

Organism: Galdieria sulphuraria (NCBI:txid130081)

Solvent-accessible surface area (backbone atoms only — not comparable to full-atom values): 16326 Å² total; per-residue (Å²): 130,71,66,47,36,31,36,34,27,35,70,64,56,68,70,56,37,52,49,52,51,50,44,51,49,52,51,50,50,61,53,52,74,67,39,64,81,76,59,88,68,93,66,83,90,70,69,50,52,49,67,52,52,68,92,66,46,36,32,72,53,45,49,50,26,57,39,44,61,70,56,50,56,54,49,52,53,50,48,62,69,65,32,63,89,46,72,66,46,69,37,24,40,32,56,71,49,57,35,54,84,52,54,90,63,49,40,35,35,28,33,32,47,44,47,95,84,42,59,66,59,52,50,30,48,52,54,49,49,52,54,34,42,74,74,75,47,67,71,96,74,74,76,76,80,75,92,72,91,83,86,82,90,81,81,96,72,90,85,86,83,88,83,80,81,81,75,77,57,67,66,58,59,52,51,51,54,51,50,52,54,53,54,48,55,58,50,48,55,58,44,35,74,84,40,70,52,52,46,72,72,99,57,80,90,70,58,37,33,58,50,26,33,43,45,92,82,48,51,65,67,58,38,53,48,51,52,50,51,52,51,46,42,71,69,61,72,40,81,82,63,43,58,70,72,67,59,65,49,72,46,50,54,42,34,37,33,34,53,44,81,54,99,92,38,81,45,71,44,81,74,50,74,48,64,74

pLDDT: mean 74.89, std 21.99, range [25.88, 97.5]